Protein AF-A0A7J4M9R9-F1 (afdb_monomer_lite)

Sequence (193 aa):
WWLLATTLPLSAVWFVVKHDGPGGLMEGGWVMWGRDPFSLSTTVGTVLQTFHAWMWCLLIFAWGARLLNRKSRALAWLNEAVYPTYIMHFHITFPWMFIAAILGMSWWTSTALGTPFVVAGVLACFVLFRRTAYLRPLVGLRGGRAEVEKIWPFTTTEDRGIRILLHLTAHALTGGALIVLMVLAALTGFIEV

Structure (mmCIF, N/CA/C/O backbone):
data_AF-A0A7J4M9R9-F1
#
_entry.id   AF-A0A7J4M9R9-F1
#
loop_
_atom_site.group_PDB
_atom_site.id
_atom_site.type_symbol
_atom_site.label_atom_id
_atom_site.label_alt_id
_atom_site.label_comp_id
_atom_site.label_asym_id
_atom_site.label_entity_id
_atom_site.label_seq_id
_atom_site.pdbx_PDB_ins_code
_atom_site.Cartn_x
_atom_site.Cartn_y
_atom_site.Cartn_z
_atom_site.occupancy
_atom_site.B_iso_or_equiv
_atom_site.auth_seq_id
_atom_site.auth_comp_id
_atom_site.auth_asym_id
_atom_site.auth_atom_id
_atom_site.pdbx_PDB_model_num
ATOM 1 N N . TRP A 1 1 ? 21.925 -14.405 4.753 1.00 59.34 1 TRP A N 1
ATOM 2 C CA . TRP A 1 1 ? 23.352 -14.423 4.382 1.00 59.34 1 TRP A CA 1
ATOM 3 C C . TRP A 1 1 ? 23.532 -14.906 2.952 1.00 59.34 1 TRP A C 1
ATOM 5 O O . TRP A 1 1 ? 23.911 -14.082 2.137 1.00 59.34 1 TRP A O 1
ATOM 15 N N . TRP A 1 2 ? 23.113 -16.126 2.596 1.00 68.88 2 TRP A N 1
ATOM 16 C CA . TRP A 1 2 ? 23.114 -16.604 1.200 1.00 68.88 2 TRP A CA 1
ATOM 17 C C . TRP A 1 2 ? 22.379 -15.690 0.208 1.00 68.88 2 TRP A C 1
ATOM 19 O O . TRP A 1 2 ? 22.920 -15.389 -0.843 1.00 68.88 2 TRP A O 1
ATOM 29 N N . LEU A 1 3 ? 21.217 -15.138 0.578 1.00 72.69 3 LEU A N 1
ATOM 30 C CA . LEU A 1 3 ? 20.498 -14.193 -0.288 1.00 72.69 3 LEU A CA 1
ATOM 31 C C . LEU A 1 3 ? 21.237 -12.867 -0.512 1.00 72.69 3 LEU A C 1
ATOM 33 O O . LEU A 1 3 ? 21.077 -12.265 -1.561 1.00 72.69 3 LEU A O 1
ATOM 37 N N . LEU A 1 4 ? 22.070 -12.404 0.427 1.00 70.56 4 LEU A N 1
ATOM 38 C CA . LEU A 1 4 ? 22.927 -11.235 0.174 1.00 70.56 4 LEU A CA 1
ATOM 39 C C . LEU A 1 4 ? 24.068 -11.607 -0.777 1.00 70.56 4 LEU A C 1
ATOM 41 O O . LEU A 1 4 ? 24.382 -10.841 -1.683 1.00 70.56 4 LEU A O 1
ATOM 45 N N . ALA A 1 5 ? 24.633 -12.804 -0.599 1.00 70.31 5 ALA A N 1
ATOM 46 C CA . ALA A 1 5 ? 25.683 -13.344 -1.454 1.00 70.31 5 ALA A CA 1
ATOM 47 C C . ALA A 1 5 ? 25.210 -13.631 -2.888 1.00 70.31 5 ALA A C 1
ATOM 49 O O . ALA A 1 5 ? 26.036 -13.646 -3.788 1.00 70.31 5 ALA A O 1
ATOM 50 N N . THR A 1 6 ? 23.909 -13.820 -3.128 1.00 70.94 6 THR A N 1
ATOM 51 C CA . THR A 1 6 ? 23.350 -13.941 -4.484 1.00 70.94 6 THR A CA 1
ATOM 52 C C . THR A 1 6 ? 22.831 -12.609 -5.022 1.00 70.94 6 THR A C 1
ATOM 54 O O . THR A 1 6 ? 23.105 -12.272 -6.169 1.00 70.94 6 THR A O 1
ATOM 57 N N . THR A 1 7 ? 22.134 -11.807 -4.210 1.00 76.75 7 THR A N 1
ATOM 58 C CA . THR A 1 7 ? 21.488 -10.563 -4.674 1.00 76.75 7 THR A CA 1
ATOM 59 C C . THR A 1 7 ? 22.497 -9.460 -4.994 1.00 76.75 7 THR A C 1
ATOM 61 O O . THR A 1 7 ? 22.292 -8.720 -5.954 1.00 76.75 7 THR A O 1
ATOM 64 N N . LEU A 1 8 ? 23.596 -9.336 -4.235 1.00 75.19 8 LEU A N 1
ATOM 65 C CA . LEU A 1 8 ? 24.595 -8.284 -4.469 1.00 75.19 8 LEU A CA 1
ATOM 66 C C . LEU A 1 8 ? 25.414 -8.526 -5.749 1.00 75.19 8 LEU A C 1
ATOM 68 O O . LEU A 1 8 ? 25.468 -7.608 -6.568 1.00 75.19 8 LEU A O 1
ATOM 72 N N . PRO A 1 9 ? 25.969 -9.729 -6.012 1.00 79.19 9 PRO A N 1
ATOM 73 C CA . PRO A 1 9 ? 26.620 -10.004 -7.292 1.00 79.19 9 PRO A CA 1
ATOM 74 C C . PRO A 1 9 ? 25.651 -9.931 -8.467 1.00 79.19 9 PRO A C 1
ATOM 76 O O . PRO A 1 9 ? 26.004 -9.383 -9.502 1.00 79.19 9 PRO A O 1
ATOM 79 N N . LEU A 1 10 ? 24.411 -10.404 -8.303 1.00 75.19 10 LEU A N 1
ATOM 80 C CA . LEU A 1 10 ? 23.391 -10.275 -9.341 1.00 75.19 10 LEU A CA 1
ATOM 81 C C . LEU A 1 10 ? 23.055 -8.805 -9.626 1.00 75.19 10 LEU A C 1
ATOM 83 O O . LEU A 1 10 ? 22.844 -8.448 -10.776 1.00 75.19 10 LEU A O 1
ATOM 87 N N . SER A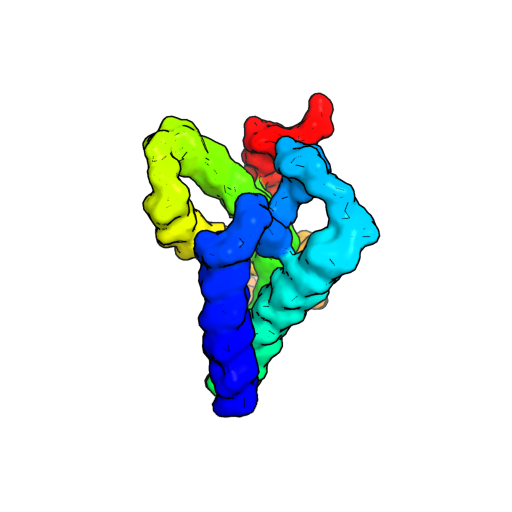 1 11 ? 23.055 -7.941 -8.607 1.00 74.81 11 SER A N 1
ATOM 88 C CA . SER A 1 11 ? 22.885 -6.493 -8.780 1.00 74.81 11 SER A CA 1
ATOM 89 C C . SER A 1 11 ? 24.085 -5.840 -9.457 1.00 74.81 11 SER A C 1
ATOM 91 O O . SER A 1 11 ? 23.892 -4.940 -10.265 1.00 74.81 11 SER A O 1
ATOM 93 N N . ALA A 1 12 ? 25.304 -6.307 -9.179 1.00 73.62 12 ALA A N 1
ATOM 94 C CA . ALA A 1 12 ? 26.499 -5.861 -9.886 1.00 73.62 12 ALA A CA 1
ATOM 95 C C . ALA A 1 12 ? 26.462 -6.286 -11.363 1.00 73.62 12 ALA A C 1
ATOM 97 O O . ALA A 1 12 ? 26.641 -5.444 -12.234 1.00 73.62 12 ALA A O 1
ATOM 98 N N . VAL A 1 13 ? 26.133 -7.551 -11.655 1.00 73.19 13 VAL A N 1
ATOM 99 C CA . VAL A 1 13 ? 25.922 -8.052 -13.026 1.00 73.19 13 VAL A CA 1
ATOM 100 C C . VAL A 1 13 ? 24.831 -7.247 -13.724 1.00 73.19 13 VAL A C 1
ATOM 102 O O . VAL A 1 13 ? 25.026 -6.792 -14.844 1.00 73.19 13 VAL A O 1
ATOM 105 N N . TRP A 1 14 ? 23.708 -7.012 -13.049 1.00 73.50 14 TRP A N 1
ATOM 106 C CA . TRP A 1 14 ? 22.614 -6.206 -13.573 1.00 73.50 14 TRP A CA 1
ATOM 107 C C . TRP A 1 14 ? 23.048 -4.774 -13.906 1.00 73.50 14 TRP A C 1
ATOM 109 O O . TRP A 1 14 ? 22.733 -4.277 -14.981 1.00 73.50 14 TRP A O 1
ATOM 119 N N . PHE A 1 15 ? 23.803 -4.122 -13.016 1.00 70.62 15 PHE A N 1
ATOM 120 C CA . PHE A 1 15 ? 24.282 -2.751 -13.204 1.00 70.62 15 PHE A CA 1
ATOM 121 C C . PHE A 1 15 ? 25.326 -2.644 -14.324 1.00 70.62 15 PHE A C 1
ATOM 123 O O . PHE A 1 15 ? 25.260 -1.719 -15.128 1.00 70.62 15 PHE A O 1
ATOM 130 N N . VAL A 1 16 ? 26.237 -3.617 -14.425 1.00 67.69 16 VAL A N 1
ATOM 131 C CA . VAL A 1 16 ? 27.230 -3.703 -15.509 1.00 67.69 16 VAL A CA 1
ATOM 132 C C . VAL A 1 16 ? 26.540 -3.938 -16.852 1.00 67.69 16 VAL A C 1
ATOM 134 O O . VAL A 1 16 ? 26.796 -3.221 -17.810 1.00 67.69 16 VAL A O 1
ATOM 137 N N . VAL A 1 17 ? 25.585 -4.870 -16.925 1.00 65.25 17 VAL A N 1
ATOM 138 C CA . VAL A 1 17 ? 24.797 -5.108 -18.149 1.00 65.25 17 VAL A CA 1
ATOM 139 C C . VAL A 1 17 ? 23.932 -3.893 -18.504 1.00 65.25 17 VAL A C 1
ATOM 141 O O . VAL A 1 17 ? 23.721 -3.613 -19.684 1.00 65.25 17 VAL A O 1
ATOM 144 N N . LYS A 1 18 ? 23.450 -3.150 -17.501 1.00 62.56 18 LYS A N 1
ATOM 145 C CA . LYS A 1 18 ? 22.697 -1.909 -17.699 1.00 62.56 18 LYS A CA 1
ATOM 146 C C . LYS A 1 18 ? 23.557 -0.784 -18.285 1.00 62.56 18 LYS A C 1
ATOM 148 O O . LYS A 1 18 ? 23.037 -0.026 -19.097 1.00 62.56 18 LYS A O 1
ATOM 153 N N . HIS A 1 19 ? 24.820 -0.652 -17.875 1.00 53.94 19 HIS A N 1
ATOM 154 C CA . HIS A 1 19 ? 25.685 0.455 -18.299 1.00 53.94 19 HIS A CA 1
ATOM 155 C C . HIS A 1 19 ? 26.498 0.143 -19.569 1.00 53.94 19 HIS A C 1
ATOM 157 O O . HIS A 1 19 ? 26.634 1.020 -20.417 1.00 53.94 19 HIS A O 1
ATOM 163 N N . ASP A 1 20 ? 26.944 -1.109 -19.742 1.00 49.41 20 ASP A N 1
ATOM 164 C CA . ASP A 1 20 ? 27.891 -1.515 -20.796 1.00 49.41 20 ASP A CA 1
ATOM 165 C C . ASP A 1 20 ? 27.278 -2.423 -21.892 1.00 49.41 20 ASP A C 1
ATOM 167 O O . ASP A 1 20 ? 27.968 -2.845 -22.822 1.00 49.41 20 ASP A O 1
ATOM 171 N N . GLY A 1 21 ? 25.980 -2.750 -21.822 1.00 54.31 21 GLY A N 1
ATOM 172 C CA . GLY A 1 21 ? 25.270 -3.504 -22.865 1.00 54.31 21 GLY A CA 1
ATOM 173 C C . GLY A 1 21 ? 24.745 -2.598 -23.991 1.00 54.31 21 GLY A C 1
ATOM 174 O O . GLY A 1 21 ? 24.375 -1.454 -23.726 1.00 54.31 21 GLY A O 1
ATOM 175 N N . PRO A 1 22 ? 24.632 -3.070 -25.252 1.00 46.84 22 PRO A N 1
ATOM 176 C CA . PRO A 1 22 ? 24.167 -2.223 -26.346 1.00 46.84 22 PRO A CA 1
ATOM 177 C C . PRO A 1 22 ? 22.736 -1.737 -26.052 1.00 46.84 22 PRO A C 1
ATOM 179 O O . PRO A 1 22 ? 21.795 -2.521 -26.085 1.00 46.84 22 PRO A O 1
ATOM 182 N N . GLY A 1 23 ? 22.563 -0.447 -25.749 1.00 55.19 23 GLY A N 1
ATOM 183 C CA . GLY A 1 23 ? 21.300 0.305 -25.676 1.00 55.19 23 GLY A CA 1
ATOM 184 C C . GLY A 1 23 ? 20.206 -0.179 -24.708 1.00 55.19 23 GLY A C 1
ATOM 185 O O . GLY A 1 23 ? 19.058 -0.306 -25.120 1.00 55.19 23 GLY A O 1
ATOM 186 N N . GLY A 1 24 ? 20.517 -0.427 -23.435 1.00 63.53 24 GLY A N 1
ATOM 187 C CA . GLY A 1 24 ? 19.462 -0.524 -22.415 1.00 63.53 24 GLY A CA 1
ATOM 188 C C . GLY A 1 24 ? 18.657 -1.826 -22.430 1.00 63.53 24 GLY A C 1
ATOM 189 O O . GLY A 1 24 ? 17.504 -1.835 -22.032 1.00 63.53 24 GLY A O 1
ATOM 190 N N . LEU A 1 25 ? 19.240 -2.958 -22.839 1.00 73.31 25 LEU A N 1
ATOM 191 C CA . LEU A 1 25 ? 18.559 -4.268 -22.895 1.00 73.31 25 LEU A CA 1
ATOM 192 C C . LEU A 1 25 ? 17.700 -4.594 -21.646 1.00 73.31 25 LEU A C 1
ATOM 194 O O . LEU A 1 25 ? 16.645 -5.207 -21.773 1.00 73.31 25 LEU A O 1
ATOM 198 N N . MET A 1 26 ? 18.120 -4.155 -20.458 1.00 74.81 26 MET A N 1
ATOM 199 C CA . MET A 1 26 ? 17.421 -4.383 -19.183 1.00 74.81 26 MET A CA 1
ATOM 200 C C . MET A 1 26 ? 16.283 -3.386 -18.888 1.00 74.81 26 MET A C 1
ATOM 202 O O . MET A 1 26 ? 15.476 -3.624 -17.996 1.00 74.81 26 MET A O 1
ATOM 206 N N . GLU A 1 27 ? 16.204 -2.273 -19.616 1.00 73.44 27 GLU A N 1
ATOM 207 C CA . GLU A 1 27 ? 15.185 -1.224 -19.455 1.00 73.44 27 GLU A CA 1
ATOM 208 C C . GLU A 1 27 ? 13.872 -1.551 -20.190 1.00 73.44 27 GLU A C 1
ATOM 210 O O . GLU A 1 27 ? 12.854 -0.898 -19.966 1.00 73.44 27 GLU A O 1
ATOM 215 N N . GLY A 1 28 ? 13.865 -2.600 -21.019 1.00 77.00 28 GLY A N 1
ATOM 216 C CA . GLY A 1 28 ? 12.710 -2.984 -21.828 1.00 77.00 28 GLY A CA 1
ATOM 217 C C . GLY A 1 28 ? 12.575 -2.114 -23.078 1.00 77.00 28 GLY A C 1
ATOM 218 O O . GLY A 1 28 ? 13.570 -1.667 -23.636 1.00 77.00 28 GLY A O 1
ATOM 219 N N . GLY A 1 29 ? 11.350 -1.925 -23.580 1.00 76.44 29 GLY A N 1
ATOM 220 C CA . GLY A 1 29 ? 11.094 -1.029 -24.720 1.00 76.44 29 GLY A CA 1
ATOM 221 C C . GLY A 1 29 ? 11.748 -1.452 -26.044 1.00 76.44 29 GLY A C 1
ATOM 222 O O . GLY A 1 29 ? 11.880 -0.632 -26.947 1.00 76.44 29 GLY A O 1
ATOM 223 N N . TRP A 1 30 ? 12.146 -2.720 -26.191 1.00 81.31 30 TRP A N 1
ATOM 224 C CA . TRP A 1 30 ? 12.999 -3.190 -27.292 1.00 81.31 30 TRP A CA 1
ATOM 225 C C . TRP A 1 30 ? 12.461 -2.866 -28.687 1.00 81.31 30 TRP A C 1
ATOM 227 O O . TRP A 1 30 ? 13.224 -2.414 -29.538 1.00 81.31 30 TRP A O 1
ATOM 237 N N . VAL A 1 31 ? 11.151 -3.019 -28.900 1.00 82.31 31 VAL A N 1
ATOM 238 C CA . VAL A 1 31 ? 10.496 -2.704 -30.181 1.00 82.31 31 VAL A CA 1
ATOM 239 C C . VAL A 1 31 ? 10.657 -1.223 -30.540 1.00 82.31 31 VAL A C 1
ATOM 241 O O . VAL A 1 31 ? 10.958 -0.897 -31.685 1.00 82.31 31 VAL A O 1
ATOM 244 N N . MET A 1 32 ? 10.554 -0.325 -29.553 1.00 79.25 32 MET A N 1
ATOM 245 C CA . MET A 1 32 ? 10.742 1.123 -29.739 1.00 79.25 32 MET A CA 1
ATOM 246 C C . MET A 1 32 ? 12.186 1.483 -30.105 1.00 79.25 32 MET A C 1
ATOM 248 O O . MET A 1 32 ? 12.442 2.547 -30.661 1.00 79.25 32 MET A O 1
ATOM 252 N N . TRP A 1 33 ? 13.130 0.594 -29.804 1.00 76.62 33 TRP A N 1
ATOM 253 C CA . TRP A 1 33 ? 14.550 0.741 -30.113 1.00 76.62 33 TRP A CA 1
ATOM 254 C C . TRP A 1 33 ? 14.992 -0.120 -31.299 1.00 76.62 33 TRP A C 1
ATOM 256 O O . TRP A 1 33 ? 16.186 -0.364 -31.467 1.00 76.62 33 TRP A O 1
ATOM 266 N N . GLY A 1 34 ? 14.042 -0.604 -32.107 1.00 81.25 34 GLY A N 1
ATOM 267 C CA . GLY A 1 34 ? 14.321 -1.369 -33.324 1.00 81.25 34 GLY A CA 1
ATOM 268 C C . GLY A 1 34 ? 14.906 -2.762 -33.076 1.00 81.25 34 GLY A C 1
ATOM 269 O O . GLY A 1 34 ? 15.546 -3.321 -33.963 1.00 81.25 34 GLY A O 1
ATOM 270 N N . ARG A 1 35 ? 14.723 -3.328 -31.877 1.00 78.38 35 ARG A N 1
ATOM 271 C CA . ARG A 1 35 ? 15.164 -4.687 -31.538 1.00 78.38 35 ARG A CA 1
ATOM 272 C C . ARG A 1 35 ? 14.046 -5.700 -31.685 1.00 78.38 35 ARG A C 1
ATOM 274 O O . ARG A 1 35 ? 12.899 -5.425 -31.345 1.00 78.38 35 ARG A O 1
ATOM 281 N N . ASP A 1 36 ? 14.435 -6.906 -32.088 1.00 83.81 36 ASP A N 1
ATOM 282 C CA . ASP A 1 36 ? 13.550 -8.063 -32.102 1.00 83.81 36 ASP A CA 1
ATOM 283 C C . ASP A 1 36 ? 13.170 -8.465 -30.660 1.00 83.81 36 ASP A C 1
ATOM 285 O O . ASP A 1 36 ? 14.065 -8.835 -29.882 1.00 83.81 36 ASP A O 1
ATOM 289 N N . PRO A 1 37 ? 11.875 -8.394 -30.292 1.00 82.44 37 PRO A N 1
ATOM 290 C CA . PRO A 1 37 ? 11.396 -8.727 -28.955 1.00 82.44 37 PRO A CA 1
ATOM 291 C C . PRO A 1 37 ? 11.518 -10.214 -28.590 1.00 82.44 37 PRO A C 1
ATOM 293 O O . PRO A 1 37 ? 11.450 -10.529 -27.405 1.00 82.44 37 PRO A O 1
ATOM 296 N N . PHE A 1 38 ? 11.711 -11.117 -29.560 1.00 87.31 38 PHE A N 1
ATOM 297 C CA . PHE A 1 38 ? 11.876 -12.559 -29.323 1.00 87.31 38 PHE A CA 1
ATOM 298 C C . PHE A 1 38 ? 13.271 -13.070 -29.704 1.00 87.31 38 PHE A C 1
ATOM 300 O O . PHE A 1 38 ? 13.463 -14.232 -30.059 1.00 87.31 38 PHE A O 1
ATOM 307 N N . SER A 1 39 ? 14.278 -12.207 -29.600 1.00 88.00 39 SER A N 1
ATOM 308 C CA . SER A 1 39 ? 15.677 -12.589 -29.784 1.00 88.00 39 SER A CA 1
ATOM 309 C C . SER A 1 39 ? 16.256 -13.290 -28.548 1.00 88.00 39 SER A C 1
ATOM 311 O O . SER A 1 39 ? 15.789 -13.129 -27.416 1.00 88.00 39 SER A O 1
ATOM 313 N N . LEU A 1 40 ? 17.345 -14.041 -28.741 1.00 87.06 40 LEU A N 1
ATOM 314 C CA . LEU A 1 40 ? 18.072 -14.674 -27.635 1.00 87.06 40 LEU A CA 1
ATOM 315 C C . LEU A 1 40 ? 18.522 -13.641 -26.587 1.00 87.06 40 LEU A C 1
ATOM 317 O O . LEU A 1 40 ? 18.411 -13.881 -25.388 1.00 87.06 40 LEU A O 1
ATOM 321 N N . SER A 1 41 ? 18.996 -12.477 -27.035 1.00 82.31 41 SER A N 1
ATOM 322 C CA . SER A 1 41 ? 19.472 -11.405 -26.159 1.00 82.31 41 SER A CA 1
ATOM 323 C C . SER A 1 41 ? 18.351 -10.804 -25.310 1.00 82.31 41 SER A C 1
ATOM 325 O O . SER A 1 41 ? 18.514 -10.686 -24.099 1.00 82.31 41 SER A O 1
ATOM 327 N N . THR A 1 42 ? 17.199 -10.474 -25.899 1.00 83.69 42 THR A N 1
ATOM 328 C CA . THR A 1 42 ? 16.035 -9.941 -25.159 1.00 83.69 42 THR A CA 1
ATOM 329 C C . THR A 1 42 ? 15.445 -10.973 -24.202 1.00 83.69 42 THR A C 1
ATOM 331 O O . THR A 1 42 ? 15.116 -10.635 -23.065 1.00 83.69 42 THR A O 1
ATOM 334 N N . THR A 1 43 ? 15.416 -12.248 -24.593 1.00 87.06 43 THR A N 1
ATOM 335 C CA . THR A 1 43 ? 14.988 -13.350 -23.719 1.00 87.06 43 THR A CA 1
ATOM 336 C C . THR A 1 43 ? 15.903 -13.478 -22.500 1.00 87.06 43 THR A C 1
ATOM 338 O O . THR A 1 43 ? 15.427 -13.481 -21.365 1.00 87.06 43 THR A O 1
ATOM 341 N N . VAL A 1 44 ? 17.224 -13.522 -22.710 1.00 85.12 44 VAL A N 1
ATOM 342 C CA . VAL A 1 44 ? 18.208 -13.586 -21.616 1.00 85.12 44 VAL A CA 1
ATOM 343 C C . VAL A 1 44 ? 18.117 -12.344 -20.728 1.00 85.12 44 VAL A C 1
ATOM 345 O O . VAL A 1 44 ? 18.086 -12.476 -19.505 1.00 85.12 44 VAL A O 1
ATOM 348 N N . GLY A 1 45 ? 18.003 -11.152 -21.320 1.00 82.88 45 GLY A N 1
ATOM 349 C CA . GLY A 1 45 ? 17.806 -9.901 -20.586 1.00 82.88 45 GLY A CA 1
ATOM 350 C C . GLY A 1 45 ? 16.550 -9.926 -19.712 1.00 82.88 45 GLY A C 1
ATOM 351 O O . GLY A 1 45 ? 16.617 -9.589 -18.533 1.00 82.88 45 GLY A O 1
ATOM 352 N N . THR A 1 46 ? 15.427 -10.419 -20.243 1.00 85.12 46 THR A N 1
ATOM 353 C CA . THR A 1 46 ? 14.169 -10.584 -19.493 1.00 85.12 46 THR A CA 1
ATOM 354 C C . THR A 1 46 ? 14.346 -11.520 -18.308 1.00 85.12 46 THR A C 1
ATOM 356 O O . THR A 1 46 ? 13.989 -11.174 -17.185 1.00 85.12 46 THR A O 1
ATOM 359 N N . VAL A 1 47 ? 14.926 -12.701 -18.537 1.00 86.75 47 VAL A N 1
ATOM 360 C CA . VAL A 1 47 ? 15.142 -13.695 -17.480 1.00 86.75 47 VAL A CA 1
ATOM 361 C C . VAL A 1 47 ? 16.027 -13.115 -16.382 1.00 86.75 47 VAL A C 1
ATOM 363 O O . VAL A 1 47 ? 15.687 -13.230 -15.207 1.00 86.75 47 VAL A O 1
ATOM 366 N N . LEU A 1 48 ? 17.119 -12.439 -16.747 1.00 83.88 48 LEU A N 1
ATOM 367 C CA . LEU A 1 48 ? 18.010 -11.788 -15.790 1.00 83.88 48 LEU A CA 1
ATOM 368 C C . LEU A 1 48 ? 17.304 -10.662 -15.020 1.00 83.88 48 LEU A C 1
ATOM 370 O O . LEU A 1 48 ? 17.465 -10.579 -13.804 1.00 83.88 48 LEU A O 1
ATOM 374 N N . GLN A 1 49 ? 16.494 -9.837 -15.690 1.00 84.00 49 GLN A N 1
ATOM 375 C CA . GLN A 1 49 ? 15.727 -8.744 -15.083 1.00 84.00 49 GLN A CA 1
ATOM 376 C C . GLN A 1 49 ? 14.723 -9.283 -14.064 1.00 84.00 49 GLN A C 1
ATOM 378 O O . GLN A 1 49 ? 14.668 -8.831 -12.920 1.00 84.00 49 GLN A O 1
ATOM 383 N N . THR A 1 50 ? 13.926 -10.269 -14.472 1.00 87.25 50 THR A N 1
ATOM 384 C CA . THR A 1 50 ? 12.916 -10.894 -13.621 1.00 87.25 50 THR A CA 1
ATOM 385 C C . THR A 1 50 ? 13.570 -11.618 -12.452 1.00 87.25 50 THR A C 1
ATOM 387 O O . THR A 1 50 ? 13.137 -11.453 -11.313 1.00 87.25 50 THR A O 1
ATOM 390 N N . PHE A 1 51 ? 14.643 -12.372 -12.699 1.00 86.25 51 PHE A N 1
ATOM 391 C CA . PHE A 1 51 ? 15.385 -13.057 -11.645 1.00 86.25 51 PHE A CA 1
ATOM 392 C C . PHE A 1 51 ? 15.980 -12.063 -10.639 1.00 86.25 51 PHE A C 1
ATOM 394 O O . PHE A 1 51 ? 15.875 -12.276 -9.432 1.00 86.25 51 PHE A O 1
ATOM 401 N N . HIS A 1 52 ? 16.522 -10.938 -11.113 1.00 85.06 52 HIS A N 1
ATOM 402 C CA . HIS A 1 52 ? 17.016 -9.850 -10.267 1.00 85.06 52 HIS A CA 1
ATOM 403 C C . HIS A 1 52 ? 15.936 -9.241 -9.383 1.00 85.06 52 HIS A C 1
ATOM 405 O O . HIS A 1 52 ? 16.117 -9.189 -8.163 1.00 85.06 52 HIS A O 1
ATOM 411 N N . ALA A 1 53 ? 14.788 -8.883 -9.955 1.00 86.44 53 ALA A N 1
ATOM 412 C CA . ALA A 1 53 ? 13.651 -8.380 -9.191 1.00 86.44 53 ALA A CA 1
ATOM 413 C C . ALA A 1 53 ? 13.178 -9.390 -8.127 1.00 86.44 53 ALA A C 1
ATOM 415 O O . ALA A 1 53 ? 12.958 -9.028 -6.969 1.00 86.44 53 ALA A O 1
ATOM 416 N N . TRP A 1 54 ? 13.089 -10.677 -8.477 1.00 88.00 54 TRP A N 1
ATOM 417 C CA . TRP A 1 54 ? 12.697 -11.725 -7.533 1.00 88.00 54 TRP A CA 1
ATOM 418 C C . TRP A 1 54 ? 13.712 -11.941 -6.412 1.00 88.00 54 TRP A C 1
ATOM 420 O O . TRP A 1 54 ? 13.300 -12.163 -5.272 1.00 88.00 54 TRP A O 1
ATOM 430 N N . MET A 1 55 ? 15.017 -11.848 -6.686 1.00 87.31 55 MET A N 1
ATOM 431 C CA . MET A 1 55 ? 16.032 -11.944 -5.633 1.00 87.31 55 MET A CA 1
ATOM 432 C C . MET A 1 55 ? 15.891 -10.810 -4.614 1.00 87.31 55 MET A C 1
ATOM 434 O O . MET A 1 55 ? 15.980 -11.073 -3.415 1.00 87.31 55 MET A O 1
ATOM 438 N N . TRP A 1 56 ? 15.571 -9.588 -5.052 1.00 87.06 56 TRP A N 1
ATOM 439 C CA . TRP A 1 56 ? 15.246 -8.486 -4.139 1.00 87.06 56 TRP A CA 1
ATOM 440 C C . TRP A 1 56 ? 14.011 -8.776 -3.281 1.00 87.06 56 TRP A C 1
ATOM 442 O O . TRP A 1 56 ? 14.064 -8.598 -2.062 1.00 87.06 56 TRP A O 1
ATOM 452 N N . CYS A 1 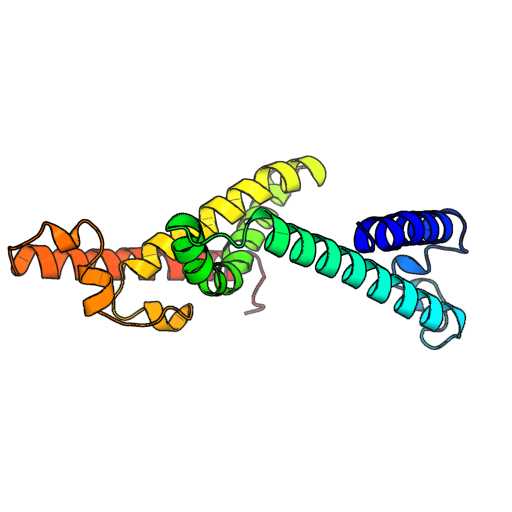57 ? 12.931 -9.289 -3.876 1.00 90.06 57 CYS A N 1
ATOM 453 C CA . CYS A 1 57 ? 11.736 -9.689 -3.127 1.00 90.06 57 CYS A CA 1
ATOM 454 C C . CYS A 1 57 ? 12.053 -10.767 -2.079 1.00 90.06 57 CYS A C 1
ATOM 456 O O . CYS A 1 57 ? 11.710 -10.618 -0.905 1.00 90.06 57 CYS A O 1
ATOM 458 N N . LEU A 1 58 ? 12.756 -11.834 -2.474 1.00 90.44 58 LEU A N 1
ATOM 459 C CA . LEU A 1 58 ? 13.145 -12.918 -1.570 1.00 90.44 58 LEU A CA 1
ATOM 460 C C . LEU A 1 58 ? 14.085 -12.435 -0.468 1.00 90.44 58 LEU A C 1
ATOM 462 O O . LEU A 1 58 ? 13.950 -12.867 0.676 1.00 90.44 58 LEU A O 1
ATOM 466 N N . LEU A 1 59 ? 15.014 -11.530 -0.781 1.00 89.25 59 LEU A N 1
ATOM 467 C CA . LEU A 1 59 ? 15.893 -10.916 0.204 1.00 89.25 59 LEU A CA 1
ATOM 468 C C . LEU A 1 59 ? 15.074 -10.176 1.268 1.00 89.25 59 LEU A C 1
ATOM 470 O O . LEU A 1 59 ? 15.252 -10.439 2.460 1.00 89.25 59 LEU A O 1
ATOM 474 N N . ILE A 1 60 ? 14.154 -9.303 0.849 1.00 89.38 60 ILE A N 1
ATOM 475 C CA . ILE A 1 60 ? 13.290 -8.539 1.757 1.00 89.38 60 ILE A CA 1
ATOM 476 C C . ILE A 1 60 ? 12.420 -9.482 2.593 1.00 89.38 60 ILE A C 1
ATOM 478 O O . ILE A 1 60 ? 12.376 -9.339 3.814 1.00 89.38 60 ILE A O 1
ATOM 482 N N . PHE A 1 61 ? 11.780 -10.485 1.986 1.00 89.38 61 PHE A N 1
ATOM 483 C CA . PHE A 1 61 ? 10.932 -11.434 2.714 1.00 89.38 61 PHE A CA 1
ATOM 484 C C . PHE A 1 61 ? 11.715 -12.313 3.683 1.00 89.38 61 PHE A C 1
ATOM 486 O O . PHE A 1 61 ? 11.267 -12.521 4.808 1.00 89.38 61 PHE A O 1
ATOM 493 N N . ALA A 1 62 ? 12.897 -12.797 3.304 1.00 91.12 62 ALA A N 1
ATOM 494 C CA . ALA A 1 62 ? 13.715 -13.622 4.183 1.00 91.12 62 ALA A CA 1
ATOM 495 C C . ALA A 1 62 ? 14.221 -12.836 5.397 1.00 91.12 62 ALA A C 1
ATOM 497 O O . ALA A 1 62 ? 14.184 -13.337 6.523 1.00 91.12 62 ALA A O 1
ATOM 498 N N . TRP A 1 63 ? 14.675 -11.596 5.197 1.00 90.12 63 TRP A N 1
ATOM 499 C CA . TRP A 1 63 ? 15.094 -10.738 6.304 1.00 90.12 63 TRP A CA 1
ATOM 500 C C . TRP A 1 63 ? 13.910 -10.249 7.134 1.00 90.12 63 TRP A C 1
ATOM 502 O O . TRP A 1 63 ? 14.001 -10.261 8.359 1.00 90.12 63 TRP A O 1
ATOM 512 N N . GLY A 1 64 ? 12.784 -9.914 6.505 1.00 89.81 64 GLY A N 1
ATOM 513 C CA . GLY A 1 64 ? 11.530 -9.611 7.188 1.00 89.81 64 GLY A CA 1
ATOM 514 C C . GLY A 1 64 ? 11.081 -10.774 8.072 1.00 89.81 64 GLY A C 1
ATOM 515 O O . GLY A 1 64 ? 10.834 -10.584 9.258 1.00 89.81 64 GLY A O 1
ATOM 516 N N . ALA A 1 65 ? 11.091 -12.003 7.555 1.00 90.38 65 ALA A N 1
ATOM 517 C CA . ALA A 1 65 ? 10.789 -13.196 8.336 1.00 90.38 65 ALA A CA 1
ATOM 518 C C . ALA A 1 65 ? 11.797 -13.404 9.477 1.00 90.38 65 ALA A C 1
ATOM 520 O O . ALA A 1 65 ? 11.411 -13.690 10.603 1.00 90.38 65 ALA A O 1
ATOM 521 N N . ARG A 1 66 ? 13.097 -13.214 9.239 1.00 90.56 66 ARG A N 1
ATOM 522 C CA . ARG A 1 66 ? 14.113 -13.398 10.285 1.00 90.56 66 ARG A CA 1
ATOM 523 C C . ARG A 1 66 ? 14.036 -12.346 11.399 1.00 90.56 66 ARG A C 1
ATOM 525 O O . ARG A 1 66 ? 14.254 -12.677 12.563 1.00 90.56 66 ARG A O 1
ATOM 532 N N . LEU A 1 67 ? 13.798 -11.083 11.049 1.00 90.12 67 LEU A N 1
ATOM 533 C CA . LEU A 1 67 ? 13.856 -9.956 11.983 1.00 90.12 67 LEU A CA 1
ATOM 534 C C . LEU A 1 67 ? 12.502 -9.660 12.633 1.00 90.12 67 LEU A C 1
ATOM 536 O O . LEU A 1 67 ? 12.455 -9.379 13.831 1.00 90.12 67 LEU A O 1
ATOM 540 N N . LEU A 1 68 ? 11.415 -9.737 11.863 1.00 87.94 68 LEU A N 1
ATOM 541 C CA . LEU A 1 68 ? 10.088 -9.263 12.262 1.00 87.94 68 LEU A CA 1
ATOM 542 C C . LEU A 1 68 ? 9.114 -10.388 12.627 1.00 87.94 68 LEU A C 1
ATOM 544 O O . LEU A 1 68 ? 8.106 -10.096 13.265 1.00 87.94 68 LEU A O 1
ATOM 548 N N . ASN A 1 69 ? 9.392 -11.660 12.298 1.00 90.81 69 ASN A N 1
ATOM 549 C CA . ASN A 1 69 ? 8.498 -12.786 12.616 1.00 90.81 69 ASN A CA 1
ATOM 550 C C . ASN A 1 69 ? 8.592 -13.214 14.090 1.00 90.81 69 ASN A C 1
ATOM 552 O O . ASN A 1 69 ? 8.989 -14.328 14.436 1.00 90.81 69 ASN A O 1
ATOM 556 N N . ARG A 1 70 ? 8.245 -12.292 14.985 1.00 91.25 70 ARG A N 1
ATOM 557 C CA . ARG A 1 70 ? 8.131 -12.517 16.424 1.00 91.25 70 ARG A CA 1
ATOM 558 C C . ARG A 1 70 ? 6.694 -12.245 16.828 1.00 91.25 70 ARG A C 1
ATOM 560 O O . ARG A 1 70 ? 6.126 -11.219 16.449 1.00 91.25 70 ARG A O 1
ATOM 567 N N . LYS A 1 71 ? 6.108 -13.146 17.623 1.00 92.31 71 LYS A N 1
ATOM 568 C CA . LYS A 1 71 ? 4.748 -12.975 18.153 1.00 92.31 71 LYS A CA 1
ATOM 569 C C . LYS A 1 71 ? 4.667 -11.640 18.900 1.00 92.31 71 LYS A C 1
ATOM 571 O O . LYS A 1 71 ? 5.256 -11.484 19.963 1.00 92.31 71 LYS A O 1
ATOM 576 N N . SER A 1 72 ? 3.963 -10.671 18.325 1.00 93.94 72 SER A N 1
ATOM 577 C CA . SER A 1 72 ? 3.783 -9.338 18.897 1.00 93.94 72 SER A CA 1
ATOM 578 C C . SER A 1 72 ? 2.422 -8.774 18.503 1.00 93.94 72 SER A C 1
ATOM 580 O O . SER A 1 72 ? 1.868 -9.119 17.456 1.00 93.94 72 SER A O 1
ATOM 582 N N . ARG A 1 73 ? 1.873 -7.887 19.342 1.00 91.38 73 ARG A N 1
ATOM 583 C CA . ARG A 1 73 ? 0.597 -7.209 19.055 1.00 91.38 73 ARG A CA 1
ATOM 584 C C . ARG A 1 73 ? 0.699 -6.320 17.813 1.00 91.38 73 ARG A C 1
ATOM 586 O O . ARG A 1 73 ? -0.237 -6.282 17.025 1.00 91.38 73 ARG A O 1
ATOM 593 N N . ALA A 1 74 ? 1.844 -5.661 17.623 1.00 91.75 74 ALA A N 1
ATOM 594 C CA . ALA A 1 74 ? 2.111 -4.834 16.450 1.00 91.75 74 ALA A CA 1
ATOM 595 C C . ALA A 1 74 ? 2.114 -5.664 15.159 1.00 91.75 74 ALA A C 1
ATOM 597 O O . ALA A 1 74 ? 1.448 -5.288 14.201 1.00 91.75 74 ALA A O 1
ATOM 598 N N . LEU A 1 75 ? 2.782 -6.825 15.151 1.00 91.56 75 LEU A N 1
ATOM 599 C CA . LEU A 1 75 ? 2.782 -7.712 13.986 1.00 91.56 75 LEU A CA 1
ATOM 600 C C . LEU A 1 75 ? 1.377 -8.239 13.674 1.00 91.56 75 LEU A C 1
ATOM 602 O O . LEU A 1 75 ? 0.983 -8.259 12.516 1.00 91.56 75 LEU A O 1
ATOM 606 N N . ALA A 1 76 ? 0.597 -8.623 14.690 1.00 92.06 76 ALA A N 1
ATOM 607 C CA . ALA A 1 76 ? -0.787 -9.055 14.483 1.00 92.06 76 ALA A CA 1
ATOM 608 C C . ALA A 1 76 ? -1.658 -7.939 13.874 1.00 92.06 76 ALA A C 1
ATOM 610 O O . ALA A 1 76 ? -2.433 -8.196 12.956 1.00 92.06 76 ALA A O 1
ATOM 611 N N . TRP A 1 77 ? -1.490 -6.701 14.348 1.00 93.69 77 TRP A N 1
ATOM 612 C CA . TRP A 1 77 ? -2.190 -5.527 13.823 1.00 93.69 77 TRP A CA 1
ATOM 613 C C . TRP A 1 77 ? -1.783 -5.202 12.378 1.00 93.69 77 TRP A C 1
ATOM 615 O O . TRP A 1 77 ? -2.646 -4.968 11.537 1.00 93.69 77 TRP A O 1
ATOM 625 N N . LEU A 1 78 ? -0.483 -5.246 12.066 1.00 92.88 78 LEU A N 1
ATOM 626 C CA . LEU A 1 78 ? 0.031 -5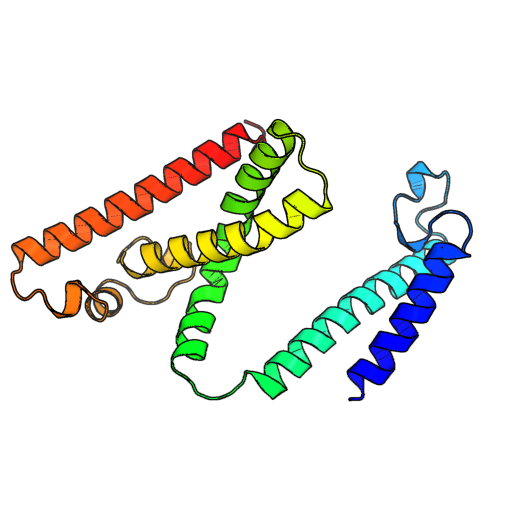.017 10.712 1.00 92.88 78 LEU A CA 1
ATOM 627 C C . LEU A 1 78 ? -0.358 -6.141 9.744 1.00 92.88 78 LEU A C 1
ATOM 629 O O . LEU A 1 78 ? -0.657 -5.860 8.589 1.00 92.88 78 LEU A O 1
ATOM 633 N N . ASN A 1 79 ? -0.424 -7.391 10.207 1.00 92.56 79 ASN A N 1
ATOM 634 C CA . ASN A 1 79 ? -0.905 -8.513 9.399 1.00 92.56 79 ASN A CA 1
ATOM 635 C C . ASN A 1 79 ? -2.375 -8.334 8.991 1.00 92.56 79 ASN A C 1
ATOM 637 O O . ASN A 1 79 ? -2.739 -8.660 7.865 1.00 92.56 79 ASN A O 1
ATOM 641 N N . GLU A 1 80 ? -3.216 -7.786 9.876 1.00 93.56 80 GLU A N 1
ATOM 642 C CA . GLU A 1 80 ? -4.599 -7.421 9.535 1.00 93.56 80 GLU A CA 1
ATOM 643 C C . GLU A 1 80 ? -4.636 -6.280 8.490 1.00 93.56 80 GLU A C 1
ATOM 645 O O . GLU A 1 80 ? -5.527 -6.248 7.643 1.00 93.56 80 GLU A O 1
ATOM 650 N N . ALA A 1 81 ? -3.641 -5.385 8.495 1.00 95.25 81 ALA A N 1
ATOM 651 C CA . ALA A 1 81 ? -3.545 -4.237 7.590 1.00 95.25 81 ALA A CA 1
ATOM 652 C C . ALA A 1 81 ? -3.112 -4.577 6.152 1.00 95.25 81 ALA A C 1
ATOM 654 O O . ALA A 1 81 ? -3.229 -3.714 5.281 1.00 95.25 81 ALA A O 1
ATOM 655 N N . VAL A 1 82 ? -2.619 -5.792 5.879 1.00 94.00 82 VAL A N 1
ATOM 656 C CA . VAL A 1 82 ? -2.030 -6.161 4.575 1.00 94.00 82 VAL A CA 1
ATOM 657 C C . VAL A 1 82 ? -3.028 -6.001 3.425 1.00 94.00 82 VAL A C 1
ATOM 659 O O . VAL A 1 82 ? -2.730 -5.303 2.457 1.00 94.00 82 VAL A O 1
ATOM 662 N N . TYR A 1 83 ? -4.221 -6.595 3.538 1.00 94.31 83 TYR A N 1
ATOM 663 C CA . TYR A 1 83 ? -5.248 -6.504 2.491 1.00 94.31 83 TYR A CA 1
ATOM 664 C C . TYR A 1 83 ? -5.768 -5.071 2.292 1.00 94.31 83 TYR A C 1
ATOM 666 O O . TYR A 1 83 ? -5.755 -4.600 1.153 1.00 94.31 83 TYR A O 1
ATOM 674 N N . PRO A 1 84 ? -6.141 -4.329 3.355 1.00 94.31 84 PRO A N 1
ATOM 675 C CA . PRO A 1 84 ? -6.507 -2.922 3.221 1.00 94.31 84 PRO A CA 1
ATOM 676 C C . PRO A 1 84 ? -5.416 -2.076 2.575 1.00 94.31 84 PRO A C 1
ATOM 678 O O . PRO A 1 84 ? -5.710 -1.259 1.711 1.00 94.31 84 PRO A O 1
ATOM 681 N N . THR A 1 85 ? -4.155 -2.292 2.948 1.00 94.75 85 THR A N 1
ATOM 682 C CA . THR A 1 85 ? -3.028 -1.558 2.364 1.00 94.75 85 THR A CA 1
ATOM 683 C C . THR A 1 85 ? -2.900 -1.844 0.872 1.00 94.75 85 THR A C 1
ATOM 685 O O . THR A 1 85 ? -2.798 -0.914 0.076 1.00 94.75 85 THR A O 1
ATOM 688 N N . TYR A 1 86 ? -2.979 -3.116 0.480 1.00 92.81 86 TYR A N 1
ATOM 689 C CA . TYR A 1 86 ? -2.930 -3.521 -0.922 1.00 92.81 86 TYR A CA 1
ATOM 690 C C . TYR A 1 86 ? -4.064 -2.905 -1.755 1.00 92.81 86 TYR A C 1
ATOM 692 O O . TYR A 1 86 ? -3.819 -2.431 -2.857 1.00 92.81 86 TYR A O 1
ATOM 700 N N . ILE A 1 87 ? -5.287 -2.838 -1.234 1.00 93.25 87 ILE A N 1
ATOM 701 C CA . ILE A 1 87 ? -6.423 -2.276 -1.981 1.00 93.25 87 ILE A CA 1
ATOM 702 C C . ILE A 1 87 ? -6.342 -0.744 -2.040 1.00 93.25 87 ILE A C 1
ATOM 704 O O . ILE A 1 87 ? -6.535 -0.136 -3.094 1.00 93.25 87 ILE A O 1
ATOM 708 N N . MET A 1 88 ? -6.021 -0.100 -0.918 1.00 93.94 88 MET A N 1
ATOM 709 C CA . MET A 1 88 ? -6.109 1.355 -0.799 1.00 93.94 88 MET A CA 1
ATOM 710 C C . MET A 1 88 ? -4.897 2.097 -1.363 1.00 93.94 88 MET A C 1
ATOM 712 O O . MET A 1 88 ? -5.039 3.271 -1.688 1.00 93.94 88 MET A O 1
ATOM 716 N N . HIS A 1 89 ? -3.722 1.466 -1.500 1.00 93.62 89 HIS A N 1
ATOM 717 C CA . HIS A 1 89 ? -2.512 2.209 -1.870 1.00 93.62 89 HIS A CA 1
ATOM 718 C C . HIS A 1 89 ? -2.648 2.951 -3.204 1.00 93.62 89 HIS A C 1
ATOM 720 O O . HIS A 1 89 ? -2.353 4.138 -3.235 1.00 93.62 89 HIS A O 1
ATOM 726 N N . PHE A 1 90 ? -3.173 2.336 -4.271 1.00 91.88 90 PHE A N 1
ATOM 727 C CA . PHE A 1 90 ? -3.341 3.029 -5.558 1.00 91.88 90 PHE A CA 1
ATOM 728 C C . PHE A 1 90 ? -4.299 4.221 -5.480 1.00 91.88 90 PHE A C 1
ATOM 730 O O . PHE A 1 90 ? -3.993 5.285 -6.014 1.00 91.88 90 PHE A O 1
ATOM 737 N N . HIS A 1 91 ? -5.394 4.081 -4.731 1.00 91.56 91 HIS A N 1
ATOM 738 C CA . HIS A 1 91 ? -6.374 5.146 -4.506 1.00 91.56 91 HIS A CA 1
ATOM 739 C C . HIS A 1 91 ? -5.774 6.378 -3.807 1.00 91.56 91 HIS A C 1
ATOM 741 O O . HIS A 1 91 ? -6.371 7.447 -3.834 1.00 91.56 91 HIS A O 1
ATOM 747 N N . ILE A 1 92 ? -4.600 6.240 -3.183 1.00 94.56 92 ILE A N 1
ATOM 748 C CA . ILE A 1 92 ? -3.878 7.318 -2.496 1.00 94.56 92 ILE A CA 1
ATOM 749 C C . ILE A 1 92 ? -2.645 7.755 -3.301 1.00 94.56 92 ILE A C 1
ATOM 751 O O . ILE A 1 92 ? -2.350 8.948 -3.380 1.00 94.56 92 ILE A O 1
ATOM 755 N N . THR A 1 93 ? -1.948 6.811 -3.939 1.00 94.06 93 THR A N 1
ATOM 756 C CA . THR A 1 93 ? -0.758 7.065 -4.757 1.00 94.06 93 THR A CA 1
ATOM 757 C C . THR A 1 93 ? -1.072 7.938 -5.968 1.00 94.06 93 THR A C 1
ATOM 759 O O . THR A 1 93 ? -0.326 8.879 -6.220 1.00 94.06 93 THR A O 1
ATOM 762 N N . PHE A 1 94 ? -2.164 7.690 -6.702 1.00 91.12 94 PHE A N 1
ATOM 763 C CA . PHE A 1 94 ? -2.482 8.496 -7.890 1.00 91.12 94 PHE A CA 1
ATOM 764 C C . PHE A 1 94 ? -2.820 9.955 -7.559 1.00 91.12 94 PHE A C 1
ATOM 766 O O . PHE A 1 94 ? -2.196 10.839 -8.151 1.00 91.12 94 PHE A O 1
ATOM 773 N N . PRO A 1 95 ? -3.691 10.249 -6.570 1.00 92.38 95 PRO A N 1
ATOM 774 C CA . PRO A 1 95 ? -3.890 11.621 -6.108 1.00 92.38 95 PRO A CA 1
ATOM 775 C C . PRO A 1 95 ? -2.593 12.297 -5.666 1.00 92.38 95 PRO A C 1
ATOM 777 O O . PRO A 1 95 ? -2.350 13.446 -6.030 1.00 92.38 95 PRO A O 1
ATOM 780 N N . TRP A 1 96 ? -1.724 11.583 -4.943 1.00 94.12 96 TRP A N 1
ATOM 781 C CA . TRP A 1 96 ? -0.410 12.109 -4.577 1.00 94.12 96 TRP A CA 1
ATOM 782 C C . TRP A 1 96 ? 0.440 12.456 -5.806 1.00 94.12 96 TRP A C 1
ATOM 784 O O . TRP A 1 96 ? 0.984 13.555 -5.884 1.00 94.12 96 TRP A O 1
ATOM 794 N N . MET A 1 97 ? 0.542 11.543 -6.777 1.00 92.38 97 MET A N 1
ATOM 795 C CA . MET A 1 97 ? 1.319 11.755 -8.001 1.00 92.38 97 MET A CA 1
ATOM 796 C C . MET A 1 97 ? 0.801 12.946 -8.807 1.00 92.38 97 MET A C 1
ATOM 798 O O . MET A 1 97 ? 1.601 13.740 -9.295 1.00 92.38 97 MET A O 1
ATOM 802 N N . PHE A 1 98 ? -0.519 13.100 -8.909 1.00 91.38 98 PHE A N 1
ATOM 803 C CA . PHE A 1 98 ? -1.144 14.234 -9.581 1.00 91.38 98 PHE A CA 1
ATOM 804 C C . PHE A 1 98 ? -0.820 15.562 -8.886 1.00 91.38 98 PHE A C 1
ATOM 806 O O . PHE A 1 98 ? -0.393 16.515 -9.537 1.00 91.38 98 PHE A O 1
ATOM 813 N N . ILE A 1 99 ? -0.937 15.611 -7.555 1.00 92.38 99 ILE A N 1
ATOM 814 C CA . ILE A 1 99 ? -0.561 16.789 -6.760 1.00 92.38 99 ILE A CA 1
ATOM 815 C C . ILE A 1 99 ? 0.927 17.108 -6.947 1.00 92.38 99 ILE A C 1
ATOM 817 O O . ILE A 1 99 ? 1.286 18.253 -7.213 1.00 92.38 99 ILE A O 1
ATOM 821 N N . ALA A 1 100 ? 1.797 16.104 -6.855 1.00 94.44 100 ALA A N 1
ATOM 822 C CA . ALA A 1 100 ? 3.232 16.283 -7.033 1.00 94.44 100 ALA A CA 1
ATOM 823 C C . ALA A 1 100 ? 3.585 16.800 -8.439 1.00 94.44 100 ALA A C 1
ATOM 825 O O . ALA A 1 100 ? 4.474 17.643 -8.567 1.00 94.44 100 ALA A O 1
ATOM 826 N N . ALA A 1 101 ? 2.871 16.343 -9.473 1.00 91.75 101 ALA A N 1
ATOM 827 C CA . ALA A 1 101 ? 3.036 16.816 -10.844 1.00 91.75 101 ALA A CA 1
ATOM 828 C C . ALA A 1 101 ? 2.625 18.289 -11.000 1.00 91.75 101 ALA A C 1
ATOM 830 O O . ALA A 1 101 ? 3.388 19.069 -11.564 1.00 91.75 101 ALA A O 1
ATOM 831 N N . ILE A 1 102 ? 1.475 18.695 -10.445 1.00 93.38 102 ILE A N 1
ATOM 832 C CA . ILE A 1 102 ? 1.027 20.102 -10.455 1.00 93.38 102 ILE A CA 1
ATOM 833 C C . ILE A 1 102 ? 2.025 21.006 -9.727 1.00 93.38 102 ILE A C 1
ATOM 835 O O . ILE A 1 102 ? 2.303 22.117 -10.172 1.00 93.38 102 ILE A O 1
ATOM 839 N N . LEU A 1 103 ? 2.588 20.526 -8.620 1.00 95.06 103 LEU A N 1
ATOM 840 C CA . LEU A 1 103 ? 3.592 21.253 -7.845 1.00 95.06 103 LEU A CA 1
ATOM 841 C C . LEU A 1 103 ? 4.984 21.252 -8.502 1.00 95.06 103 LEU A C 1
ATOM 843 O O . LEU A 1 103 ? 5.921 21.802 -7.924 1.00 95.06 103 LEU A O 1
ATOM 847 N N . GLY A 1 104 ? 5.144 20.632 -9.678 1.00 94.94 104 GLY A N 1
ATOM 848 C CA . GLY A 1 104 ? 6.419 20.558 -10.390 1.00 94.94 104 GLY A CA 1
ATOM 849 C C . GLY A 1 104 ? 7.508 19.828 -9.600 1.00 94.94 104 GLY A C 1
ATOM 850 O O . GLY A 1 104 ? 8.692 20.135 -9.745 1.00 94.94 104 GLY A O 1
ATOM 851 N N . MET A 1 105 ? 7.129 18.896 -8.719 1.00 96.00 105 MET A N 1
ATOM 852 C CA . MET A 1 105 ? 8.085 18.189 -7.873 1.00 96.00 105 MET A CA 1
ATOM 853 C C . MET A 1 105 ? 8.997 17.295 -8.712 1.00 96.00 105 MET A C 1
ATOM 855 O O . MET A 1 105 ? 8.545 16.542 -9.574 1.00 96.00 105 MET A O 1
ATOM 859 N N . SER A 1 106 ? 10.292 17.310 -8.392 1.00 95.00 106 SER A N 1
ATOM 860 C CA . SER A 1 106 ? 11.228 16.335 -8.952 1.00 95.00 106 SER A CA 1
ATOM 861 C C . SER A 1 106 ? 10.845 14.907 -8.543 1.00 95.00 106 SER A C 1
ATOM 863 O O . SER A 1 106 ? 10.214 14.695 -7.502 1.00 95.00 106 SER A O 1
ATOM 865 N N . TRP A 1 107 ? 11.288 13.911 -9.317 1.00 89.69 107 TRP A N 1
ATOM 866 C CA . TRP A 1 107 ? 11.048 12.496 -9.010 1.00 89.69 107 TRP A CA 1
ATOM 867 C C . TRP A 1 107 ? 11.506 12.113 -7.593 1.00 89.69 107 TRP A C 1
ATOM 869 O O . TRP A 1 107 ? 10.765 11.463 -6.853 1.00 89.69 107 TRP A O 1
ATOM 879 N N . TRP A 1 108 ? 12.687 12.578 -7.178 1.00 94.06 108 TRP A N 1
ATOM 880 C CA . TRP A 1 108 ? 13.238 12.301 -5.851 1.00 94.06 108 TRP A CA 1
ATOM 881 C C . TRP A 1 108 ? 12.394 12.923 -4.737 1.00 94.06 108 TRP A C 1
ATOM 883 O O . TRP A 1 108 ? 12.068 12.249 -3.761 1.00 94.06 108 TRP A O 1
ATOM 893 N N . THR A 1 109 ? 11.996 14.187 -4.898 1.00 94.88 109 THR A N 1
ATOM 894 C CA . THR A 1 109 ? 11.180 14.908 -3.911 1.00 94.88 109 THR A CA 1
ATOM 895 C C . THR A 1 109 ? 9.790 14.287 -3.782 1.00 94.88 109 THR A C 1
ATOM 897 O O . THR A 1 109 ? 9.343 14.004 -2.671 1.00 94.88 109 THR A O 1
ATOM 900 N N . SER A 1 110 ? 9.133 14.019 -4.915 1.00 94.44 110 SER A N 1
ATOM 901 C CA . SER A 1 110 ? 7.811 13.389 -4.953 1.00 94.44 110 SER A CA 1
ATOM 902 C C . SER A 1 110 ? 7.834 11.998 -4.320 1.00 94.44 110 SER A C 1
ATOM 904 O O . SER A 1 110 ? 6.953 11.670 -3.531 1.00 94.44 110 SER A O 1
ATOM 906 N N . THR A 1 111 ? 8.871 11.199 -4.585 1.00 93.88 111 THR A N 1
ATOM 907 C CA . THR A 1 111 ? 9.002 9.852 -4.008 1.00 93.88 111 THR A CA 1
ATOM 908 C C . THR A 1 111 ? 9.278 9.903 -2.502 1.00 93.88 111 THR A C 1
ATOM 910 O O . THR A 1 111 ? 8.667 9.153 -1.735 1.00 93.88 111 THR A O 1
ATOM 913 N N . ALA A 1 112 ? 10.159 10.806 -2.059 1.00 96.38 112 ALA A N 1
ATOM 914 C CA . ALA A 1 112 ? 10.536 10.947 -0.652 1.00 96.38 112 ALA A CA 1
ATOM 915 C C . ALA A 1 112 ? 9.369 11.407 0.234 1.00 96.38 112 ALA A C 1
ATOM 917 O O . ALA A 1 112 ? 9.237 10.929 1.358 1.00 96.38 112 ALA A O 1
ATOM 918 N N . LEU A 1 113 ? 8.511 12.299 -0.271 1.00 97.19 113 LEU A N 1
ATOM 919 C CA . LEU A 1 113 ? 7.313 12.764 0.438 1.00 97.19 113 LEU A CA 1
ATOM 920 C C . LEU A 1 113 ? 6.114 11.828 0.231 1.00 97.19 113 LEU A C 1
ATOM 922 O O . LEU A 1 113 ? 5.344 11.578 1.158 1.00 97.19 113 LEU A O 1
ATOM 926 N N . GLY A 1 114 ? 5.988 11.256 -0.964 1.00 96.50 114 GLY A N 1
ATOM 927 C CA . GLY A 1 114 ? 4.898 10.363 -1.333 1.00 96.50 114 GLY A CA 1
ATOM 928 C C . GLY A 1 114 ? 4.909 9.057 -0.573 1.00 96.50 114 GLY A C 1
ATOM 929 O O . GLY A 1 114 ? 3.861 8.590 -0.148 1.00 96.50 114 GLY A O 1
ATOM 930 N N . THR A 1 115 ? 6.087 8.485 -0.333 1.00 95.56 115 THR A N 1
ATOM 931 C CA . THR A 1 115 ? 6.203 7.222 0.405 1.00 95.56 115 THR A CA 1
ATOM 932 C C . THR A 1 115 ? 5.589 7.310 1.813 1.00 95.56 115 THR A C 1
ATOM 934 O O . THR A 1 115 ? 4.670 6.538 2.096 1.00 95.56 115 THR A O 1
ATOM 937 N N . PRO A 1 116 ? 6.007 8.234 2.705 1.00 97.00 116 PRO A N 1
ATOM 938 C CA . PRO A 1 116 ? 5.384 8.364 4.019 1.00 97.00 116 PRO A CA 1
ATOM 939 C C . PRO A 1 116 ? 3.925 8.827 3.932 1.00 97.00 116 PRO A C 1
ATOM 941 O O . PRO A 1 116 ? 3.117 8.373 4.739 1.00 97.00 116 PRO A O 1
ATOM 944 N N . PHE A 1 117 ? 3.562 9.663 2.951 1.00 96.69 117 PHE A N 1
ATOM 945 C CA . PHE A 1 117 ? 2.174 10.079 2.737 1.00 96.69 117 PHE A CA 1
ATOM 946 C C . PHE A 1 117 ? 1.260 8.889 2.418 1.00 96.69 117 PHE A C 1
ATOM 948 O O . PHE A 1 117 ? 0.242 8.698 3.082 1.00 96.69 117 PHE A O 1
ATOM 955 N N . VAL A 1 118 ? 1.643 8.049 1.454 1.00 96.69 118 VAL A N 1
ATOM 956 C CA . VAL A 1 118 ? 0.882 6.859 1.059 1.00 96.69 118 VAL A CA 1
ATOM 957 C C . VAL A 1 118 ? 0.826 5.864 2.211 1.00 96.69 118 VAL A C 1
ATOM 959 O O . VAL A 1 118 ? -0.259 5.383 2.523 1.00 96.69 118 VAL A O 1
ATOM 962 N N . VAL A 1 119 ? 1.945 5.602 2.902 1.00 96.25 119 VAL A N 1
ATOM 963 C CA . VAL A 1 119 ? 1.972 4.714 4.080 1.00 96.25 119 VAL A CA 1
ATOM 964 C C . VAL A 1 119 ? 1.043 5.225 5.186 1.00 96.25 119 VAL A C 1
ATOM 966 O O . VAL A 1 119 ? 0.259 4.456 5.739 1.00 96.25 119 VAL A O 1
ATOM 969 N N . ALA A 1 120 ? 1.074 6.519 5.504 1.00 97.19 120 ALA A N 1
ATOM 970 C CA . ALA A 1 120 ? 0.168 7.095 6.493 1.00 97.19 120 ALA A CA 1
ATOM 971 C C . ALA A 1 120 ? -1.295 7.013 6.031 1.00 97.19 120 ALA A C 1
ATOM 973 O O . ALA A 1 120 ? -2.168 6.632 6.811 1.00 97.19 120 ALA A O 1
ATOM 974 N N . GLY A 1 121 ? -1.557 7.310 4.758 1.00 96.56 121 GLY A N 1
ATOM 975 C CA . GLY A 1 121 ? -2.890 7.287 4.167 1.00 96.56 121 GLY A CA 1
ATOM 976 C C . GLY A 1 121 ? -3.526 5.896 4.177 1.00 96.56 121 GLY A C 1
ATOM 977 O O . GLY A 1 121 ? -4.675 5.751 4.599 1.00 96.56 121 GLY A O 1
ATOM 978 N N . VAL A 1 122 ? -2.793 4.852 3.777 1.00 96.69 122 VAL A N 1
ATOM 979 C CA . VAL A 1 122 ? -3.319 3.475 3.789 1.00 96.69 122 VAL A CA 1
ATOM 980 C C . VAL A 1 122 ? -3.568 2.980 5.210 1.00 96.69 122 VAL A C 1
ATOM 982 O O . VAL A 1 122 ? -4.585 2.333 5.460 1.00 96.69 122 VAL A O 1
ATOM 985 N N . LEU A 1 123 ? -2.699 3.337 6.163 1.00 96.69 123 LEU A N 1
ATOM 986 C CA . LEU A 1 123 ? -2.902 3.011 7.573 1.00 96.69 123 LEU A CA 1
ATOM 987 C C . LEU A 1 123 ? -4.100 3.767 8.158 1.00 96.69 123 LEU A C 1
ATOM 989 O O . LEU A 1 123 ? -4.871 3.181 8.917 1.00 96.69 123 LEU A O 1
ATOM 993 N N . ALA A 1 124 ? -4.313 5.028 7.775 1.00 96.81 124 ALA A N 1
ATOM 994 C CA . ALA A 1 124 ? -5.498 5.791 8.157 1.00 96.81 124 ALA A CA 1
ATOM 995 C C . ALA A 1 124 ? -6.779 5.151 7.598 1.00 96.81 124 ALA A C 1
ATOM 997 O O . ALA A 1 124 ? -7.732 4.933 8.348 1.00 96.81 124 ALA A O 1
ATOM 998 N N . CYS A 1 125 ? -6.781 4.754 6.322 1.00 96.31 125 CYS A N 1
ATOM 999 C CA . CYS A 1 125 ? -7.900 4.029 5.718 1.00 96.31 125 CYS A CA 1
ATOM 1000 C C . CYS A 1 125 ? -8.171 2.718 6.460 1.00 96.31 125 CYS A C 1
ATOM 1002 O O . CYS A 1 125 ? -9.300 2.456 6.866 1.00 96.31 125 CYS A O 1
ATOM 1004 N N . PHE A 1 126 ? -7.137 1.918 6.719 1.00 96.44 126 PHE A N 1
ATOM 1005 C CA . PHE A 1 126 ? -7.246 0.688 7.502 1.00 96.44 126 PHE A CA 1
ATOM 1006 C C . PHE A 1 126 ? -7.875 0.922 8.885 1.00 96.44 126 PHE A C 1
ATOM 1008 O O . PHE A 1 126 ? -8.771 0.187 9.306 1.00 96.44 126 PHE A O 1
ATOM 1015 N N . VAL A 1 127 ? -7.444 1.972 9.581 1.00 95.94 127 VAL A N 1
ATOM 1016 C CA . VAL A 1 127 ? -7.967 2.394 10.887 1.00 95.94 127 VAL A CA 1
ATOM 1017 C C . VAL A 1 127 ? -9.453 2.768 10.802 1.00 95.94 127 VAL A C 1
ATOM 1019 O O . VAL A 1 127 ? -10.214 2.400 11.703 1.00 95.94 127 VAL A O 1
ATOM 1022 N N . LEU A 1 128 ? -9.892 3.439 9.733 1.00 95.69 128 LEU A N 1
ATOM 1023 C CA . LEU A 1 128 ? -11.309 3.737 9.484 1.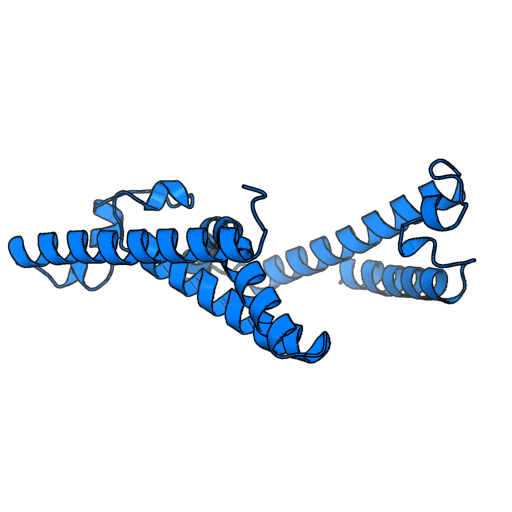00 95.69 128 LEU A CA 1
ATOM 1024 C C . LEU A 1 128 ? -12.110 2.458 9.222 1.00 95.69 128 LEU A C 1
ATOM 1026 O O . LEU A 1 128 ? -13.063 2.165 9.947 1.00 95.69 128 LEU A O 1
ATOM 1030 N N . PHE A 1 129 ? -11.659 1.629 8.279 1.00 95.94 129 PHE A N 1
ATOM 1031 C CA . PHE A 1 129 ? -12.313 0.366 7.942 1.00 95.94 129 PHE A CA 1
ATOM 1032 C C . PHE A 1 129 ? -12.457 -0.561 9.145 1.00 95.94 129 PHE A C 1
ATOM 1034 O O . PHE A 1 129 ? -13.525 -1.148 9.336 1.00 95.94 129 PHE A O 1
ATOM 1041 N N . ARG A 1 130 ? -11.445 -0.637 10.021 1.00 95.00 130 ARG A N 1
ATOM 1042 C CA . ARG A 1 130 ? -11.530 -1.449 11.243 1.00 95.00 130 ARG A CA 1
ATOM 1043 C C . ARG A 1 130 ? -12.683 -1.053 12.165 1.00 95.00 130 ARG A C 1
ATOM 1045 O O . ARG A 1 130 ? -13.135 -1.913 12.916 1.00 95.00 130 ARG A O 1
ATOM 1052 N N . ARG A 1 131 ? -13.166 0.195 12.106 1.00 94.75 131 ARG A N 1
ATOM 1053 C CA . ARG A 1 131 ? -14.274 0.721 12.928 1.00 94.75 131 ARG A CA 1
ATOM 1054 C C . ARG A 1 131 ? -15.656 0.566 12.294 1.00 94.75 131 ARG A C 1
ATOM 1056 O O . ARG A 1 131 ? -16.654 0.934 12.909 1.00 94.75 131 ARG A O 1
ATOM 1063 N N . THR A 1 132 ? -15.738 0.019 11.088 1.00 95.06 132 THR A N 1
ATOM 1064 C CA . THR A 1 132 ? -17.013 -0.222 10.403 1.00 95.06 132 THR A CA 1
ATOM 1065 C C . THR A 1 132 ? -17.390 -1.686 10.490 1.00 95.06 132 THR A C 1
ATOM 1067 O O . THR A 1 132 ? -16.531 -2.548 10.403 1.00 95.06 132 THR A O 1
ATOM 1070 N N . ALA A 1 133 ? -18.665 -2.002 10.689 1.00 92.31 133 ALA A N 1
ATOM 1071 C CA . ALA A 1 133 ? -19.097 -3.396 10.756 1.00 92.31 133 ALA A CA 1
ATOM 1072 C C . ALA A 1 133 ? -19.287 -3.976 9.350 1.00 92.31 133 ALA A C 1
ATOM 1074 O O . ALA A 1 133 ? -18.906 -5.118 9.107 1.00 92.31 133 ALA A O 1
ATOM 1075 N N . TYR A 1 134 ? -19.843 -3.178 8.433 1.00 92.88 134 TYR A N 1
ATOM 1076 C CA . TYR A 1 134 ? -20.285 -3.648 7.120 1.00 92.88 134 TYR A CA 1
ATOM 1077 C C . TYR A 1 134 ? -19.288 -3.388 5.987 1.00 92.88 134 TYR A C 1
ATOM 1079 O O . TYR A 1 134 ? -19.323 -4.103 4.994 1.00 92.88 134 TYR A O 1
ATOM 1087 N N . LEU A 1 135 ? -18.382 -2.409 6.120 1.00 93.69 135 LEU A N 1
ATOM 1088 C CA . LEU A 1 135 ? -17.404 -2.091 5.064 1.00 93.69 135 LEU A CA 1
ATOM 1089 C C . LEU A 1 135 ? -16.094 -2.888 5.190 1.00 93.69 135 LEU A C 1
ATOM 1091 O O . LEU A 1 135 ? -15.294 -2.899 4.261 1.00 93.69 135 LEU A O 1
ATOM 1095 N N . ARG A 1 136 ? -15.880 -3.605 6.302 1.00 93.56 136 ARG A N 1
ATOM 1096 C CA . ARG A 1 136 ? -14.711 -4.481 6.525 1.00 93.56 136 ARG A CA 1
ATOM 1097 C C . ARG A 1 136 ? -14.464 -5.497 5.398 1.00 93.56 136 ARG A C 1
ATOM 1099 O O . ARG A 1 136 ? -13.319 -5.580 4.949 1.00 93.56 136 ARG A O 1
ATOM 1106 N N . PRO A 1 137 ? -15.476 -6.235 4.898 1.00 92.69 137 PRO A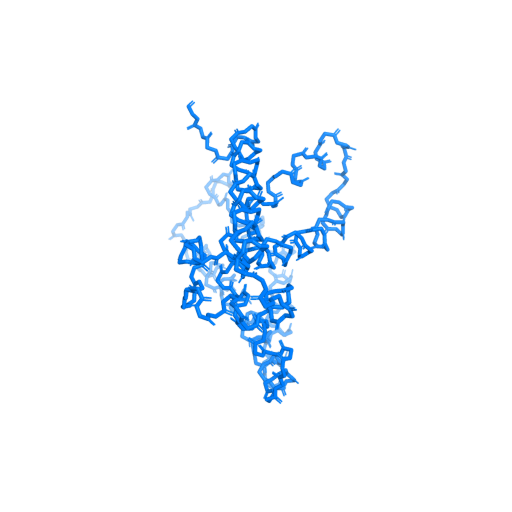 N 1
ATOM 1107 C CA . PRO A 1 137 ? -15.252 -7.238 3.860 1.00 92.69 137 PRO A CA 1
ATOM 1108 C C . PRO A 1 137 ? -14.718 -6.654 2.548 1.00 92.69 137 PRO A C 1
ATOM 1110 O O . PRO A 1 137 ? -13.964 -7.336 1.860 1.00 92.69 137 PRO A O 1
ATOM 1113 N N . LEU A 1 138 ? -15.034 -5.389 2.234 1.00 91.69 138 LEU A N 1
ATOM 1114 C CA . LEU A 1 138 ? -14.578 -4.716 1.008 1.00 91.69 138 LEU A CA 1
ATOM 1115 C C . LEU A 1 138 ? -13.053 -4.615 0.925 1.00 91.69 138 LEU A C 1
ATOM 1117 O O . LEU A 1 138 ? -12.494 -4.577 -0.164 1.00 91.69 138 LEU A O 1
ATOM 1121 N N . VAL A 1 139 ? -12.385 -4.592 2.079 1.00 92.75 139 VAL A N 1
ATOM 1122 C CA . VAL A 1 139 ? -10.925 -4.509 2.189 1.00 92.75 139 VAL 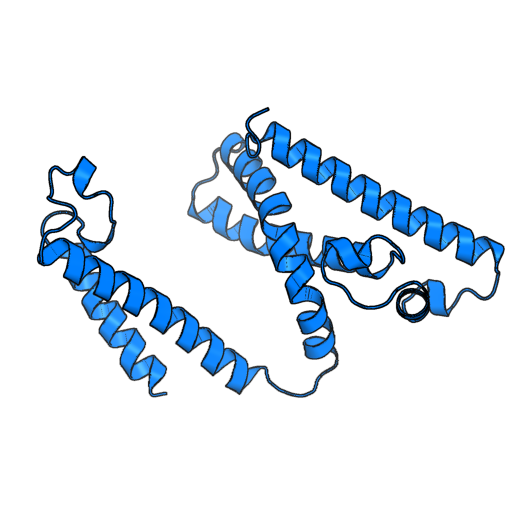A CA 1
ATOM 1123 C C . VAL A 1 139 ? -10.293 -5.797 2.720 1.00 92.75 139 VAL A C 1
ATOM 1125 O O . VAL A 1 139 ? -9.165 -5.788 3.209 1.00 92.75 139 VAL A O 1
ATOM 1128 N N . GLY A 1 140 ? -11.021 -6.916 2.670 1.00 91.31 140 GLY A N 1
ATOM 1129 C CA . GLY A 1 140 ? -10.524 -8.221 3.116 1.00 91.31 140 GLY A CA 1
ATOM 1130 C C . GLY A 1 140 ? -10.408 -8.378 4.637 1.00 91.31 140 GLY A C 1
ATOM 1131 O O . GLY A 1 140 ? -9.806 -9.345 5.111 1.00 91.31 140 GLY A O 1
ATOM 1132 N N . LEU A 1 141 ? -10.988 -7.464 5.425 1.00 94.00 141 LEU A N 1
ATOM 1133 C CA . LEU A 1 141 ? -11.032 -7.600 6.879 1.00 94.00 141 LEU A CA 1
ATOM 1134 C C . LEU A 1 141 ? -12.100 -8.611 7.288 1.00 94.00 141 LEU A C 1
ATOM 1136 O O . LEU A 1 141 ? -13.249 -8.551 6.852 1.00 94.00 141 LEU A O 1
ATOM 1140 N N . ARG A 1 142 ? -11.719 -9.529 8.179 1.00 88.75 142 ARG A N 1
ATOM 1141 C CA . ARG A 1 142 ? -12.623 -10.549 8.722 1.00 88.75 142 ARG A CA 1
ATOM 1142 C C . ARG A 1 142 ? -13.437 -10.009 9.898 1.00 88.75 142 ARG A C 1
ATOM 1144 O O . ARG A 1 142 ? -13.034 -9.052 10.568 1.00 88.75 142 ARG A O 1
ATOM 1151 N N . GLY A 1 143 ? -14.558 -10.674 10.164 1.00 89.25 143 GLY A N 1
ATOM 1152 C CA . GLY A 1 143 ? -15.482 -10.326 11.240 1.00 89.25 143 GLY A CA 1
ATOM 1153 C C . GLY A 1 143 ? -16.410 -9.165 10.886 1.00 89.25 143 GLY A C 1
ATOM 1154 O O . GLY A 1 143 ? -16.358 -8.610 9.793 1.00 89.25 143 GLY A O 1
ATOM 1155 N N . GLY A 1 144 ? -17.274 -8.809 11.830 1.00 90.75 144 GLY A N 1
ATOM 1156 C CA . GLY A 1 144 ? -18.248 -7.731 11.676 1.00 90.75 144 GLY A CA 1
ATOM 1157 C C . GLY A 1 144 ? -18.363 -6.928 12.962 1.00 90.75 144 GLY A C 1
ATOM 1158 O O . GLY A 1 144 ? -17.360 -6.582 13.585 1.00 90.75 144 GLY A O 1
ATOM 1159 N N . ARG A 1 145 ? -19.595 -6.678 13.405 1.00 90.69 145 ARG A N 1
ATOM 1160 C CA . ARG A 1 145 ? -19.882 -5.854 14.587 1.00 90.69 145 ARG A CA 1
ATOM 1161 C C . ARG A 1 145 ? -19.147 -6.307 15.856 1.00 90.69 145 ARG A C 1
ATOM 1163 O O . ARG A 1 145 ? -18.584 -5.467 16.546 1.00 90.69 145 ARG A O 1
ATOM 1170 N N . ALA A 1 146 ? -19.070 -7.614 16.108 1.00 92.19 146 ALA A N 1
ATOM 1171 C CA . ALA A 1 146 ? -18.383 -8.160 17.282 1.00 92.19 146 ALA A CA 1
ATOM 1172 C C . ALA A 1 146 ? -16.879 -7.826 17.334 1.00 92.19 146 ALA A C 1
ATOM 1174 O O . ALA A 1 146 ? -16.326 -7.691 18.419 1.00 92.19 146 ALA A O 1
ATOM 1175 N N . GLU A 1 147 ? -16.205 -7.678 16.186 1.00 92.88 147 GLU A N 1
ATOM 1176 C CA . GLU A 1 147 ? -14.793 -7.267 16.157 1.00 92.88 147 GLU A CA 1
ATOM 1177 C C . GLU A 1 147 ? -14.638 -5.758 16.338 1.00 92.88 147 GLU A C 1
ATOM 1179 O O . GLU A 1 147 ? -13.711 -5.306 17.004 1.00 92.88 147 GLU A O 1
ATOM 1184 N N . VAL A 1 148 ? -15.566 -4.974 15.784 1.00 92.88 148 VAL A N 1
ATOM 1185 C CA . VAL A 1 148 ? -15.582 -3.512 15.934 1.00 92.88 148 VAL A CA 1
ATOM 1186 C C . VAL A 1 148 ? -15.796 -3.112 17.392 1.00 92.88 148 VAL A C 1
ATOM 1188 O O . VAL A 1 148 ? -15.121 -2.214 17.888 1.00 92.88 148 VAL A O 1
ATOM 1191 N N . GLU A 1 149 ? -16.692 -3.804 18.098 1.00 93.25 149 GLU A N 1
ATOM 1192 C CA . GLU A 1 149 ? -17.019 -3.506 19.497 1.00 93.25 149 GLU A CA 1
ATOM 1193 C C . GLU A 1 149 ? -15.852 -3.775 20.470 1.00 93.25 149 GLU A C 1
ATOM 1195 O O . GLU A 1 149 ? -15.853 -3.254 21.582 1.00 93.25 149 GLU A O 1
ATOM 1200 N N . LYS A 1 150 ? -14.804 -4.496 20.040 1.00 92.69 150 LYS A N 1
ATOM 1201 C CA . LYS A 1 150 ? -13.552 -4.684 20.802 1.00 92.69 150 LYS A CA 1
ATOM 1202 C C . LYS A 1 150 ? -12.579 -3.506 20.684 1.00 92.69 150 LYS A C 1
ATOM 1204 O O . LYS A 1 150 ? -11.507 -3.537 21.287 1.00 92.69 150 LYS A O 1
ATOM 1209 N N . ILE A 1 151 ? -12.901 -2.492 19.882 1.00 92.44 151 ILE A N 1
ATOM 1210 C CA . ILE A 1 151 ? -12.015 -1.366 19.572 1.00 92.44 151 ILE A CA 1
ATOM 1211 C C . ILE A 1 151 ? -12.556 -0.090 20.228 1.00 92.44 151 ILE A C 1
ATOM 1213 O O . ILE A 1 151 ? -13.759 0.162 20.244 1.00 92.44 151 ILE A O 1
ATOM 1217 N N . TRP A 1 152 ? -11.667 0.761 20.740 1.00 90.94 152 TRP A N 1
ATOM 1218 C CA . TRP A 1 152 ? -12.044 2.090 21.229 1.00 90.94 152 TRP A CA 1
ATOM 1219 C C . TRP A 1 152 ? -12.615 2.967 20.088 1.00 90.94 152 TRP A C 1
ATOM 1221 O O . TRP A 1 152 ? -12.043 2.968 18.987 1.00 90.94 152 TRP A O 1
ATOM 1231 N N . PRO A 1 153 ? -13.699 3.744 20.304 1.00 91.75 153 PRO A N 1
ATOM 1232 C CA . PRO A 1 153 ? -14.387 4.032 21.577 1.00 91.75 153 PRO A CA 1
ATOM 1233 C C . PRO A 1 153 ? -15.561 3.096 21.928 1.00 91.75 153 PRO A C 1
ATOM 1235 O O . PRO A 1 153 ? -16.244 3.309 22.930 1.00 91.75 153 PRO A O 1
ATOM 1238 N N . PHE A 1 154 ? -15.821 2.054 21.135 1.00 91.94 154 PHE A N 1
ATOM 1239 C CA . PHE A 1 154 ? -16.960 1.154 21.356 1.00 91.94 154 PHE A CA 1
ATOM 1240 C C . PHE A 1 154 ? -16.835 0.353 22.657 1.00 91.94 154 PHE A C 1
ATOM 1242 O O . PHE A 1 154 ? -17.839 0.119 23.325 1.00 91.94 154 PHE A O 1
ATOM 1249 N N . THR A 1 155 ? -15.609 0.009 23.058 1.00 92.88 155 THR A N 1
ATOM 1250 C CA . THR A 1 155 ? -15.326 -0.745 24.291 1.00 92.88 155 THR A CA 1
ATOM 1251 C C . THR A 1 155 ? -15.736 -0.026 25.569 1.00 92.88 155 THR A C 1
ATOM 1253 O O . THR A 1 155 ? -16.037 -0.682 26.557 1.00 92.88 155 THR A O 1
ATOM 1256 N N . THR A 1 156 ? -15.715 1.308 25.573 1.00 91.94 156 THR A N 1
ATOM 1257 C CA . THR A 1 156 ? -16.008 2.134 26.757 1.00 91.94 156 THR A CA 1
ATOM 1258 C C . THR A 1 156 ? -17.431 2.688 26.754 1.00 91.94 156 THR A C 1
ATOM 1260 O O . THR A 1 156 ? -17.805 3.414 27.667 1.00 91.94 156 THR A O 1
ATOM 1263 N N . THR A 1 157 ? -18.218 2.397 25.715 1.00 91.88 157 THR A N 1
ATOM 1264 C CA . THR A 1 157 ? -19.548 2.984 25.524 1.00 91.88 157 THR A CA 1
ATOM 1265 C C . THR A 1 157 ? -20.630 1.980 25.907 1.00 91.88 157 THR A C 1
ATOM 1267 O O . THR A 1 157 ? -20.990 1.112 25.109 1.00 91.88 157 THR A O 1
ATOM 1270 N N . GLU A 1 158 ? -21.177 2.097 27.116 1.00 89.06 158 GLU A N 1
ATOM 1271 C CA . GLU A 1 158 ? -22.274 1.238 27.587 1.00 89.06 158 GLU A CA 1
ATOM 1272 C C . GLU A 1 158 ? -23.636 1.667 27.030 1.00 89.06 158 GLU A C 1
ATOM 1274 O O . GLU A 1 158 ? -24.450 0.811 26.678 1.00 89.06 158 GLU A O 1
ATOM 1279 N N . ASP A 1 159 ? -23.852 2.978 26.868 1.00 94.12 159 ASP A N 1
ATOM 1280 C CA . ASP A 1 159 ? -25.110 3.522 26.357 1.00 94.12 159 ASP A CA 1
ATOM 1281 C C . ASP A 1 159 ? -25.399 3.053 24.922 1.00 94.12 159 ASP A C 1
ATOM 1283 O O . ASP A 1 159 ? -24.594 3.212 23.993 1.00 94.12 159 ASP A O 1
ATOM 1287 N N . ARG A 1 160 ? -26.591 2.480 24.735 1.00 91.81 160 ARG A N 1
ATOM 1288 C CA . ARG A 1 160 ? -27.014 1.902 23.457 1.00 91.81 160 ARG A CA 1
ATOM 1289 C C . ARG A 1 160 ? -27.178 2.963 22.368 1.00 91.81 160 ARG A C 1
ATOM 1291 O O . ARG A 1 160 ? -26.825 2.689 21.220 1.00 91.81 160 ARG A O 1
ATOM 1298 N N . GLY A 1 161 ? -27.713 4.137 22.701 1.00 93.62 161 GLY A N 1
ATOM 1299 C CA . GLY A 1 161 ? -27.932 5.232 21.756 1.00 93.62 161 GLY A CA 1
ATOM 1300 C C . GLY A 1 161 ? -26.612 5.793 21.237 1.00 93.62 161 GLY A C 1
ATOM 1301 O O . GLY A 1 161 ? -26.404 5.861 20.023 1.00 93.62 161 GLY A O 1
ATOM 1302 N N . ILE A 1 162 ? -25.674 6.084 22.142 1.00 92.44 162 ILE A N 1
ATOM 1303 C CA . ILE A 1 162 ? -24.328 6.563 21.795 1.00 92.44 162 ILE A CA 1
ATOM 1304 C C . ILE A 1 162 ? -23.592 5.515 20.957 1.00 92.44 162 ILE A C 1
ATOM 1306 O O . ILE A 1 162 ? -22.972 5.857 19.951 1.00 92.44 162 ILE A O 1
ATOM 1310 N N . ARG A 1 163 ? -23.698 4.224 21.296 1.00 92.81 163 ARG A N 1
ATOM 1311 C CA . ARG A 1 163 ? -23.057 3.156 20.512 1.00 92.81 163 ARG A CA 1
ATOM 1312 C C . ARG A 1 163 ? -23.594 3.076 19.081 1.00 92.81 163 ARG A C 1
ATOM 1314 O O . ARG A 1 163 ? -22.814 2.891 18.146 1.00 92.81 163 ARG A O 1
ATOM 1321 N N . ILE A 1 164 ? -24.907 3.221 18.895 1.00 93.38 164 ILE A N 1
ATOM 1322 C CA . ILE A 1 164 ? -25.518 3.272 17.558 1.00 93.38 164 ILE A CA 1
ATOM 1323 C C . ILE A 1 164 ? -24.993 4.487 16.790 1.00 93.38 164 ILE A C 1
ATOM 1325 O O . ILE A 1 164 ? -24.554 4.330 15.650 1.00 93.38 164 ILE A O 1
ATOM 1329 N N . LEU A 1 165 ? -24.965 5.664 17.420 1.00 95.00 165 LEU A N 1
ATOM 1330 C CA . LEU A 1 165 ? -24.433 6.880 16.808 1.00 95.00 165 LEU A CA 1
ATOM 1331 C C . LEU A 1 165 ? -22.967 6.706 16.389 1.00 95.00 165 LEU A C 1
ATOM 1333 O O . LEU A 1 165 ? -22.618 7.030 15.260 1.00 95.00 165 LEU A O 1
ATOM 1337 N N . LEU A 1 166 ? -22.120 6.119 17.240 1.00 94.44 166 LEU A N 1
ATOM 1338 C CA . LEU A 1 166 ? -20.720 5.832 16.912 1.00 94.44 166 LEU A CA 1
ATOM 1339 C C . LEU A 1 166 ? -20.585 4.916 15.693 1.00 94.44 166 LEU A C 1
ATOM 1341 O O . LEU A 1 166 ? -19.743 5.166 14.830 1.00 94.44 166 LEU A O 1
ATOM 1345 N N . HIS A 1 167 ? -21.413 3.871 15.589 1.00 94.44 167 HIS A N 1
ATOM 1346 C CA . HIS A 1 167 ? -21.405 3.011 14.409 1.00 94.44 167 HIS A CA 1
ATOM 1347 C C . HIS A 1 167 ? -21.838 3.782 13.162 1.00 94.44 167 HIS A C 1
ATOM 1349 O O . HIS A 1 167 ? -21.171 3.662 12.137 1.00 94.44 167 HIS A O 1
ATOM 1355 N N . LEU A 1 168 ? -22.911 4.574 13.231 1.00 95.69 168 LEU A N 1
ATOM 1356 C CA . LEU A 1 168 ? -23.378 5.382 12.100 1.00 95.69 168 LEU A CA 1
ATOM 1357 C C . LEU A 1 168 ? -22.298 6.365 11.641 1.00 95.69 168 LEU A C 1
ATOM 1359 O O . LEU A 1 168 ? -21.958 6.386 10.461 1.00 95.69 168 LEU A O 1
ATOM 1363 N N . THR A 1 169 ? -21.683 7.089 12.577 1.00 95.44 169 THR A N 1
ATOM 1364 C CA . THR A 1 169 ? -20.587 8.021 12.298 1.00 95.44 169 THR A CA 1
ATOM 1365 C C . THR A 1 169 ? -19.386 7.308 11.684 1.00 95.44 169 THR A C 1
ATOM 1367 O O . THR A 1 169 ? -18.840 7.782 10.693 1.00 95.44 169 THR A O 1
ATOM 1370 N N . ALA A 1 170 ? -18.988 6.140 12.199 1.00 95.50 170 ALA A N 1
ATOM 1371 C CA . ALA A 1 170 ? -17.876 5.379 11.631 1.00 95.50 170 ALA A CA 1
ATOM 1372 C C . ALA A 1 170 ? -18.145 4.941 10.180 1.00 95.50 170 ALA A C 1
ATOM 1374 O O . ALA A 1 170 ? -17.249 5.038 9.336 1.00 95.50 170 ALA A O 1
ATOM 1375 N N . HIS A 1 171 ? -19.368 4.493 9.869 1.00 96.50 171 HIS A N 1
ATOM 1376 C CA . HIS A 1 171 ? -19.748 4.139 8.497 1.00 96.50 171 HIS A CA 1
ATOM 1377 C C . HIS A 1 171 ? -19.811 5.372 7.595 1.00 96.50 171 HIS A C 1
ATOM 1379 O O . HIS A 1 171 ? -19.285 5.317 6.489 1.00 96.50 171 HIS A O 1
ATOM 1385 N N . ALA A 1 172 ? -20.384 6.482 8.068 1.00 96.62 172 ALA A N 1
ATOM 1386 C CA . ALA A 1 172 ? -20.461 7.729 7.312 1.00 96.62 172 ALA A CA 1
ATOM 1387 C C . ALA A 1 172 ? -19.067 8.284 6.983 1.00 96.62 172 ALA A C 1
ATOM 1389 O O . ALA A 1 172 ? -18.798 8.611 5.832 1.00 96.62 172 ALA A O 1
ATOM 1390 N N . LEU A 1 173 ? -18.153 8.316 7.959 1.00 96.56 173 LEU A N 1
ATOM 1391 C CA . LEU A 1 173 ? -16.775 8.774 7.754 1.00 96.56 173 LEU A CA 1
ATOM 1392 C C . LEU A 1 173 ? -16.012 7.874 6.779 1.00 96.56 173 LEU A C 1
ATOM 1394 O O . LEU A 1 173 ? -15.351 8.371 5.873 1.00 96.56 173 LEU A O 1
ATOM 1398 N N . THR A 1 174 ? -16.113 6.554 6.942 1.00 96.00 174 THR A N 1
ATOM 1399 C CA . THR A 1 174 ? -15.395 5.605 6.076 1.00 96.00 174 THR A CA 1
ATOM 1400 C C . THR A 1 174 ? -15.964 5.604 4.659 1.00 96.00 174 THR A C 1
ATOM 1402 O O . THR A 1 174 ? -15.206 5.647 3.697 1.00 96.00 174 THR A O 1
ATOM 1405 N N . GLY A 1 175 ? -17.293 5.605 4.519 1.00 95.94 175 GLY A N 1
ATOM 1406 C CA . GLY A 1 175 ? -17.970 5.699 3.227 1.00 95.94 175 GLY A CA 1
ATOM 1407 C C . GLY A 1 175 ? -17.682 7.023 2.522 1.00 95.94 175 GLY A C 1
ATOM 1408 O O . GLY A 1 175 ? -17.346 7.025 1.343 1.00 95.94 175 GLY A O 1
ATOM 1409 N N . GLY A 1 176 ? -17.720 8.139 3.254 1.00 96.25 176 GLY A N 1
ATOM 1410 C CA . GLY A 1 176 ? -17.343 9.454 2.736 1.00 96.25 176 GLY A CA 1
ATOM 1411 C C . GLY A 1 176 ? -15.889 9.496 2.267 1.00 96.25 176 GLY A C 1
ATOM 1412 O O . GLY A 1 176 ? -15.625 9.938 1.153 1.00 96.25 176 GLY A O 1
ATOM 1413 N N . ALA A 1 177 ? -14.953 8.966 3.062 1.00 94.88 177 ALA A N 1
ATOM 1414 C CA . ALA A 1 177 ? -13.547 8.872 2.670 1.00 94.88 177 ALA A CA 1
ATOM 1415 C C . ALA A 1 177 ? -13.361 8.032 1.396 1.00 94.88 177 ALA A C 1
ATOM 1417 O O . ALA A 1 177 ? -12.603 8.427 0.515 1.00 94.88 177 ALA A O 1
ATOM 1418 N N . LEU A 1 178 ? -14.081 6.913 1.261 1.00 93.69 178 LEU A N 1
ATOM 1419 C CA . LEU A 1 178 ? -14.047 6.095 0.047 1.00 93.69 178 LEU A CA 1
ATOM 1420 C C . LEU A 1 178 ? -14.563 6.849 -1.172 1.00 93.69 178 LEU A C 1
ATOM 1422 O O . LEU A 1 178 ? -13.895 6.846 -2.198 1.00 93.69 178 LEU A O 1
ATOM 1426 N N . ILE A 1 179 ? -15.709 7.521 -1.054 1.00 94.38 179 ILE A N 1
ATOM 1427 C CA . ILE A 1 179 ? -16.276 8.315 -2.150 1.00 94.38 179 ILE A CA 1
ATOM 1428 C C . ILE A 1 179 ? -15.286 9.401 -2.573 1.00 94.38 179 ILE A C 1
ATOM 1430 O O . ILE A 1 179 ? -15.019 9.545 -3.760 1.00 94.38 179 ILE A O 1
ATOM 1434 N N . VAL A 1 180 ? -14.690 10.120 -1.617 1.00 94.62 180 VAL A N 1
ATOM 1435 C CA . VAL A 1 180 ? -13.674 11.142 -1.907 1.00 94.62 180 VAL A CA 1
ATOM 1436 C C . VAL A 1 180 ? -12.481 10.536 -2.642 1.00 94.62 180 VAL A C 1
ATOM 1438 O O . VAL A 1 180 ? -12.067 11.075 -3.664 1.00 94.62 180 VAL A O 1
ATOM 1441 N N . LEU A 1 181 ? -11.948 9.404 -2.176 1.00 92.00 181 LEU A N 1
ATOM 1442 C CA . LEU A 1 181 ? -10.824 8.738 -2.838 1.00 92.00 181 LEU A CA 1
ATOM 1443 C C . LEU A 1 181 ? -11.187 8.232 -4.241 1.00 92.00 181 LEU A C 1
ATOM 1445 O O . LEU A 1 181 ? -10.367 8.339 -5.147 1.00 92.00 181 LEU A O 1
ATOM 1449 N N . MET A 1 182 ? -12.407 7.730 -4.451 1.00 89.25 182 MET A N 1
ATOM 1450 C CA . MET A 1 182 ? -12.889 7.315 -5.774 1.00 89.25 182 MET A CA 1
ATOM 1451 C C . MET A 1 182 ? -13.047 8.504 -6.725 1.00 89.25 182 MET A C 1
ATOM 1453 O O . MET A 1 182 ? -12.636 8.419 -7.879 1.00 89.25 182 MET A O 1
ATOM 1457 N N . VAL A 1 183 ? -13.591 9.625 -6.242 1.00 91.38 183 VAL A N 1
ATOM 1458 C CA . VAL A 1 183 ? -13.696 10.868 -7.021 1.00 91.38 183 VAL A CA 1
ATOM 1459 C C . VAL A 1 183 ? -12.308 11.376 -7.391 1.00 91.38 183 VAL A C 1
ATOM 1461 O O . VAL A 1 183 ? -12.069 11.691 -8.552 1.00 91.38 183 VAL A O 1
ATOM 1464 N N . LEU A 1 184 ? -11.372 11.411 -6.439 1.00 90.06 184 LEU A N 1
ATOM 1465 C CA . LEU A 1 184 ? -9.992 11.805 -6.718 1.00 90.06 184 LEU A CA 1
ATOM 1466 C C . LEU A 1 184 ? -9.349 10.877 -7.752 1.00 90.06 184 LEU A C 1
ATOM 1468 O O . LEU A 1 184 ? -8.746 11.370 -8.697 1.00 90.06 184 LEU A O 1
ATOM 1472 N N . ALA A 1 185 ? -9.529 9.560 -7.631 1.00 83.81 185 ALA A N 1
ATOM 1473 C CA . ALA A 1 185 ? -9.010 8.606 -8.607 1.00 83.81 185 ALA A CA 1
ATOM 1474 C C . ALA A 1 185 ? -9.555 8.882 -10.021 1.00 83.81 185 ALA A C 1
ATOM 1476 O O . ALA A 1 185 ? -8.769 8.972 -10.967 1.00 83.81 185 ALA A O 1
ATOM 1477 N N . ALA A 1 186 ? -10.867 9.101 -10.156 1.00 85.94 186 ALA A N 1
ATOM 1478 C CA . ALA A 1 186 ? -11.493 9.455 -11.430 1.00 85.94 186 ALA A CA 1
ATOM 1479 C C . ALA A 1 186 ? -10.946 10.780 -11.996 1.00 85.94 186 ALA A C 1
ATOM 1481 O O . ALA A 1 186 ? -10.553 10.837 -13.157 1.00 85.94 186 ALA A O 1
ATOM 1482 N N . LEU A 1 187 ? -10.827 11.824 -11.166 1.00 85.12 187 LEU A N 1
ATOM 1483 C CA . LEU A 1 187 ? -10.286 13.129 -11.574 1.00 85.12 187 LEU A CA 1
ATOM 1484 C C . LEU A 1 187 ? -8.815 13.068 -12.003 1.00 85.12 187 LEU A C 1
ATOM 1486 O O . LEU A 1 187 ? -8.393 13.845 -12.854 1.00 85.12 187 LEU A O 1
ATOM 1490 N N . THR A 1 188 ? -8.035 12.145 -11.437 1.00 81.75 188 THR A N 1
ATOM 1491 C CA . THR A 1 188 ? -6.638 11.916 -11.840 1.00 81.75 188 THR A CA 1
ATOM 1492 C C . THR A 1 188 ? -6.476 11.050 -13.093 1.00 81.75 188 THR A C 1
ATOM 1494 O O . THR A 1 188 ? -5.346 10.729 -13.453 1.00 81.75 188 THR A O 1
ATOM 1497 N N . GLY A 1 189 ? -7.571 10.666 -13.762 1.00 68.75 189 GLY A N 1
ATOM 1498 C CA . GLY A 1 189 ? -7.534 9.866 -14.991 1.00 68.75 189 GLY A CA 1
ATOM 1499 C C . GLY A 1 189 ? -7.201 8.388 -14.768 1.00 68.75 189 GLY A C 1
ATOM 1500 O O . GLY A 1 189 ? -6.753 7.717 -15.690 1.00 68.75 189 GLY A O 1
ATOM 1501 N N . PHE A 1 190 ? -7.397 7.865 -13.550 1.00 57.84 190 PHE A N 1
ATOM 1502 C CA . PHE A 1 190 ? -7.192 6.440 -13.255 1.00 57.84 190 PHE A CA 1
ATOM 1503 C C . PHE A 1 190 ? -8.284 5.546 -13.866 1.00 57.84 190 PHE A C 1
ATOM 1505 O O . PHE A 1 190 ? -8.067 4.362 -14.111 1.00 57.84 190 PHE A O 1
ATOM 1512 N N . ILE A 1 191 ? -9.461 6.119 -14.105 1.00 52.59 191 ILE A N 1
ATOM 1513 C CA . ILE A 1 191 ? -10.577 5.488 -14.800 1.00 52.59 191 ILE A CA 1
ATOM 1514 C C . ILE A 1 191 ? -10.867 6.403 -15.985 1.00 52.59 191 ILE A C 1
ATOM 1516 O O . ILE A 1 191 ? -11.279 7.543 -15.775 1.00 52.59 191 ILE A O 1
ATOM 1520 N N . GLU A 1 192 ? -10.606 5.940 -17.208 1.00 48.09 192 GLU A N 1
ATOM 1521 C CA . GLU A 1 192 ? -11.200 6.571 -18.389 1.00 48.09 192 GLU A CA 1
ATOM 1522 C C . GLU A 1 192 ? -12.720 6.395 -18.252 1.00 48.09 192 GLU A C 1
ATOM 1524 O O . GLU A 1 192 ? -13.216 5.266 -18.256 1.00 48.09 192 GLU A O 1
ATOM 1529 N N . VAL A 1 193 ? -13.434 7.496 -17.996 1.00 46.47 193 VAL A N 1
ATOM 1530 C CA . VAL A 1 193 ? -14.905 7.545 -17.963 1.00 46.47 193 VAL A CA 1
ATOM 1531 C C . VAL A 1 193 ? -15.419 7.875 -19.352 1.00 46.47 193 VAL A C 1
ATOM 1533 O O . VAL A 1 193 ? -14.867 8.823 -19.955 1.00 46.47 193 VAL A O 1
#

Foldseek 3Di:
DVLCVPLVVLVVVVVCCCPPPPPRLLVDPQVVVVHDCPDPSNVVSVVSNVVNVVSVVCVCVVVCCVPVVDDDPVVVLVVLLPLLLVVCLVLQLLLLVVVCVVVVHDPVRSCVVSVVRSVVVSVVLSVLLQLEFPCQVVSPHDHGPVSNCVDPPNVVDPDPVVNVVSNVVSCCVSVVVVVVSVVSCVVSVVDPD

pLDDT: mean 87.1, std 11.2, range [46.47, 97.19]

Secondary structure (DSSP, 8-state):
-HHHHHHHHHHHHHHHHHHHSTT-GGG--GGGGT--TTSHHHHHHHHHHHHHHHHHHHHHHHHHHHHH-S--HHHHHHHHHHHHHHHHHHHHHHHHHHHHHHTT--HHHHHHHHHHHHHHHHHHHHHHHHT-SSSGGGGT----HHHHTTSTTGGG---HHHHHHHHHHHHHHHHHHHHHHHHHHHHTTSS--

Radius of gyration: 22.62 Å; chains: 1; bounding box: 56×38×61 Å